Protein AF-A0A3D1KB56-F1 (afdb_monomer)

Radius of gyration: 25.89 Å; Cα contacts (8 Å, |Δi|>4): 917; chains: 1; bounding box: 71×34×69 Å

Structure (mmCIF, N/CA/C/O backbone):
data_AF-A0A3D1KB56-F1
#
_entry.id   AF-A0A3D1KB56-F1
#
loop_
_atom_site.group_PDB
_atom_site.id
_atom_site.type_symbol
_atom_site.label_atom_id
_atom_site.label_alt_id
_atom_site.label_comp_id
_atom_site.label_asym_id
_atom_site.label_entity_id
_atom_site.label_seq_id
_atom_site.pdbx_PDB_ins_code
_atom_site.Cartn_x
_atom_site.Cartn_y
_atom_site.Cartn_z
_atom_site.occupancy
_atom_site.B_iso_or_equiv
_atom_site.auth_seq_id
_atom_site.auth_comp_id
_atom_site.auth_asym_id
_atom_site.auth_atom_id
_atom_site.pdbx_PDB_model_num
ATOM 1 N N . MET A 1 1 ? -36.396 -5.032 32.264 1.00 90.06 1 MET A N 1
ATOM 2 C CA . MET A 1 1 ? -35.614 -5.010 31.011 1.00 90.06 1 MET A CA 1
ATOM 3 C C . MET A 1 1 ? -34.978 -6.371 30.794 1.00 90.06 1 MET A C 1
ATOM 5 O O . MET A 1 1 ? -34.726 -7.064 31.775 1.00 90.06 1 MET A O 1
ATOM 9 N N . GLY A 1 2 ? -34.739 -6.745 29.541 1.00 93.19 2 GLY A N 1
ATOM 10 C CA . GLY A 1 2 ? -34.034 -7.969 29.173 1.00 93.19 2 GLY A CA 1
ATOM 11 C C . GLY A 1 2 ? -32.521 -7.895 29.404 1.00 93.19 2 GLY A C 1
ATOM 12 O O . GLY A 1 2 ? -31.979 -6.872 29.828 1.00 93.19 2 GLY A O 1
ATOM 13 N N . ALA A 1 3 ? -31.831 -8.994 29.100 1.00 95.88 3 ALA A N 1
ATOM 14 C CA . ALA A 1 3 ? -30.374 -9.067 29.154 1.00 95.88 3 ALA A CA 1
ATOM 15 C C . ALA A 1 3 ? -29.709 -8.237 28.039 1.00 95.88 3 ALA A C 1
ATOM 17 O O . ALA A 1 3 ? -30.272 -8.064 26.959 1.00 95.88 3 ALA A O 1
ATOM 18 N N . ILE A 1 4 ? -28.484 -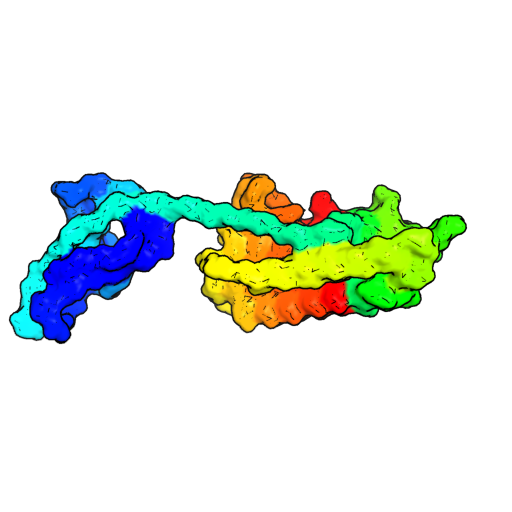7.767 28.292 1.00 97.81 4 ILE A N 1
ATOM 19 C CA . ILE A 1 4 ? -27.660 -7.058 27.301 1.00 97.81 4 ILE A CA 1
ATOM 20 C C . ILE A 1 4 ? -27.309 -7.992 26.129 1.00 97.81 4 ILE A C 1
ATOM 22 O O . ILE A 1 4 ? -26.758 -9.085 26.325 1.00 97.81 4 ILE A O 1
ATOM 26 N N . VAL A 1 5 ? -27.548 -7.521 24.906 1.00 96.69 5 VAL A N 1
ATOM 27 C CA . VAL A 1 5 ? -27.216 -8.206 23.645 1.00 96.69 5 VAL A CA 1
ATOM 28 C C . VAL A 1 5 ? -25.823 -7.775 23.164 1.00 96.69 5 VAL A C 1
ATOM 30 O O . VAL A 1 5 ? -25.425 -6.632 23.373 1.00 96.69 5 VAL A O 1
ATOM 33 N N . GLY A 1 6 ? -25.073 -8.687 22.535 1.00 93.00 6 GLY A N 1
ATOM 34 C CA . GLY A 1 6 ? -23.697 -8.463 22.058 1.00 93.00 6 GLY A CA 1
ATOM 35 C C . GLY A 1 6 ? -22.643 -9.238 22.856 1.00 93.00 6 GLY A C 1
ATOM 36 O O . GLY A 1 6 ? -22.983 -10.006 23.759 1.00 93.00 6 GLY A O 1
ATOM 37 N N . THR A 1 7 ? -21.365 -9.038 22.539 1.00 91.19 7 THR A N 1
ATOM 38 C CA . THR A 1 7 ? -20.224 -9.681 23.219 1.00 91.19 7 THR A CA 1
ATOM 39 C C . THR A 1 7 ? -19.484 -8.644 24.054 1.00 91.19 7 THR A C 1
ATOM 41 O O . THR A 1 7 ? -19.114 -7.599 23.530 1.00 91.19 7 THR A O 1
ATOM 44 N N . ALA A 1 8 ? -19.250 -8.916 25.343 1.00 93.44 8 ALA A N 1
ATOM 45 C CA . ALA A 1 8 ? -18.472 -8.025 26.207 1.00 93.44 8 ALA A CA 1
ATOM 46 C C . ALA A 1 8 ? -16.983 -8.113 25.849 1.00 93.44 8 ALA A C 1
ATOM 48 O O . ALA A 1 8 ? -16.231 -8.893 26.425 1.00 93.44 8 ALA A O 1
ATOM 49 N N . LYS A 1 9 ? -16.577 -7.337 24.847 1.00 89.56 9 LYS A N 1
ATOM 50 C CA . LYS A 1 9 ? -15.213 -7.249 24.327 1.00 89.56 9 LYS A CA 1
ATOM 51 C C . LYS A 1 9 ? -14.934 -5.796 23.958 1.00 89.56 9 LYS A C 1
ATOM 53 O O . LYS A 1 9 ? -15.827 -5.116 23.455 1.00 89.56 9 LYS A O 1
ATOM 58 N N . VAL A 1 10 ? -13.715 -5.321 24.209 1.00 84.44 10 VAL A N 1
ATOM 59 C CA . VAL A 1 10 ? -13.314 -3.951 23.838 1.00 84.44 10 VAL A CA 1
ATOM 60 C C . VAL A 1 10 ? -13.578 -3.719 22.346 1.00 84.44 10 VAL A C 1
ATOM 62 O O . VAL A 1 10 ? -13.175 -4.539 21.520 1.00 84.44 10 VAL A O 1
ATOM 65 N N . GLY A 1 11 ? -14.276 -2.634 22.006 1.00 81.50 11 GLY A N 1
ATOM 66 C CA . GLY A 1 11 ? -14.640 -2.279 20.630 1.00 81.50 11 GLY A CA 1
ATOM 67 C C . GLY A 1 11 ? -15.886 -2.978 20.065 1.00 81.50 11 GLY A C 1
ATOM 68 O O . GLY A 1 11 ? -16.282 -2.674 18.944 1.00 81.50 11 GLY A O 1
ATOM 69 N N . TYR A 1 12 ? -16.531 -3.892 20.803 1.00 85.44 12 TYR A N 1
ATOM 70 C CA . TYR A 1 12 ? -17.709 -4.627 20.322 1.00 85.44 12 TYR A CA 1
ATOM 71 C C . TYR A 1 12 ? -18.993 -3.992 20.854 1.00 85.44 12 TYR A C 1
ATOM 73 O O . TYR A 1 12 ? -19.141 -3.772 22.052 1.00 85.44 12 TYR A O 1
ATOM 81 N N . LEU A 1 13 ? -19.944 -3.725 19.959 1.00 92.06 13 LEU A N 1
ATOM 82 C CA . LEU A 1 13 ? -21.195 -3.066 20.314 1.00 92.06 13 LEU A CA 1
ATOM 83 C C . LEU A 1 13 ? -22.042 -3.936 21.258 1.00 92.06 13 LEU A C 1
ATOM 85 O O . LEU A 1 13 ? -22.396 -5.075 20.943 1.00 92.06 13 LEU A O 1
ATOM 89 N N . LEU A 1 14 ? -22.425 -3.358 22.390 1.00 96.62 14 LEU A N 1
ATOM 90 C CA . LEU A 1 14 ? -23.447 -3.862 23.296 1.00 96.62 14 LEU A CA 1
ATOM 91 C C . LEU A 1 14 ? -24.741 -3.078 23.085 1.00 96.62 14 LEU A C 1
ATOM 93 O O . LEU A 1 14 ? -24.724 -1.864 22.898 1.00 96.62 14 LEU A O 1
ATOM 97 N N . THR A 1 15 ? -25.874 -3.774 23.131 1.00 97.56 15 THR A N 1
ATOM 98 C CA . THR A 1 15 ? -27.211 -3.170 23.028 1.00 97.56 15 THR A CA 1
ATOM 99 C C . THR A 1 15 ? -28.013 -3.501 24.278 1.00 97.56 15 THR A C 1
ATOM 101 O O . THR A 1 15 ? -28.005 -4.647 24.740 1.00 97.56 15 THR A O 1
ATOM 104 N N . ALA A 1 16 ? -28.690 -2.499 24.840 1.00 96.94 16 ALA A N 1
ATOM 105 C CA . ALA A 1 16 ? -29.570 -2.693 25.982 1.00 96.94 16 ALA A CA 1
ATOM 106 C C . ALA A 1 16 ? -30.668 -3.719 25.651 1.00 96.94 16 ALA A C 1
ATOM 108 O O . ALA A 1 16 ? -31.170 -3.778 24.528 1.00 96.94 16 ALA A O 1
ATOM 109 N N . GLY A 1 17 ? -31.024 -4.552 26.629 1.00 95.25 17 GLY A N 1
ATOM 110 C CA . GLY A 1 17 ? -32.068 -5.555 26.448 1.00 95.25 17 GLY A CA 1
ATOM 111 C C . GLY A 1 17 ? -33.451 -4.928 26.269 1.00 95.25 17 GLY A C 1
ATOM 112 O O . GLY A 1 17 ? -33.700 -3.810 26.719 1.00 95.25 17 GLY A O 1
ATOM 113 N N . ALA A 1 18 ? -34.370 -5.677 25.655 1.00 93.75 18 ALA A N 1
ATOM 114 C CA . ALA A 1 18 ? -35.734 -5.216 25.404 1.00 93.75 18 ALA A CA 1
ATOM 115 C C . ALA A 1 18 ? -36.424 -4.692 26.681 1.00 93.75 18 ALA A C 1
ATOM 117 O O . ALA A 1 18 ? -36.288 -5.263 27.771 1.00 93.75 18 ALA A O 1
ATOM 118 N N . LEU A 1 19 ? -37.172 -3.598 26.550 1.00 92.62 19 LEU A N 1
ATOM 119 C CA . LEU A 1 19 ? -37.961 -3.035 27.643 1.00 92.62 19 LEU A CA 1
ATOM 120 C C . LEU A 1 19 ? -39.259 -3.829 27.842 1.00 92.62 19 LEU A C 1
ATOM 122 O O . LEU A 1 19 ? -39.765 -4.479 26.928 1.00 92.62 19 LEU A O 1
ATOM 126 N N . THR A 1 20 ? -39.784 -3.788 29.064 1.00 88.19 20 THR A N 1
ATOM 127 C CA . THR A 1 20 ? -41.070 -4.397 29.419 1.00 88.19 20 THR A CA 1
ATOM 128 C C . THR A 1 20 ? -41.872 -3.354 30.193 1.00 88.19 20 THR A C 1
ATOM 130 O O . THR A 1 20 ? -41.359 -2.895 31.218 1.00 88.19 20 THR A O 1
ATOM 133 N N . PRO A 1 21 ? -43.082 -2.977 29.737 1.00 88.75 21 PRO A N 1
ATOM 134 C CA . PRO A 1 21 ? -43.810 -3.502 28.570 1.00 88.75 21 PRO A CA 1
ATOM 135 C C . PRO A 1 21 ? -43.173 -3.137 27.213 1.00 88.75 21 PRO A C 1
ATOM 137 O O . PRO A 1 21 ? -42.362 -2.215 27.117 1.00 88.75 21 PRO A O 1
ATOM 140 N N . VAL A 1 22 ? -43.513 -3.896 26.164 1.00 86.56 22 VAL A N 1
ATOM 141 C CA . VAL A 1 22 ? -43.032 -3.646 24.792 1.00 86.56 22 VAL A CA 1
ATOM 142 C C . VAL A 1 22 ? -43.527 -2.277 24.321 1.00 86.56 22 VAL A C 1
ATOM 144 O O . VAL A 1 22 ? -44.676 -1.919 24.558 1.00 86.56 22 VAL A O 1
ATOM 147 N N . GLY A 1 23 ? -42.655 -1.507 23.667 1.00 82.44 23 GLY A N 1
ATOM 148 C CA . GLY A 1 23 ? -42.968 -0.152 23.198 1.00 82.44 23 GLY A CA 1
ATOM 149 C C . GLY A 1 23 ? -42.775 0.950 24.245 1.00 82.44 23 GLY A C 1
ATOM 150 O O . GLY A 1 23 ? -42.961 2.119 23.923 1.00 82.44 23 GLY A O 1
ATOM 151 N N . ALA A 1 24 ? -42.367 0.614 25.474 1.00 88.12 24 ALA A N 1
ATOM 152 C CA . ALA A 1 24 ? -41.975 1.616 26.459 1.00 88.12 24 ALA A CA 1
ATOM 153 C C . ALA A 1 24 ? -40.747 2.420 25.991 1.00 88.12 24 ALA A C 1
ATOM 155 O O . ALA A 1 24 ? -39.851 1.893 25.330 1.00 88.12 24 ALA A O 1
ATOM 156 N N . THR A 1 25 ? -40.687 3.688 26.389 1.00 90.50 25 THR A N 1
ATOM 157 C CA . THR A 1 25 ? -39.535 4.576 26.196 1.00 90.50 25 THR A CA 1
ATOM 158 C C . THR A 1 25 ? -38.743 4.701 27.492 1.00 90.50 25 THR A C 1
ATOM 160 O O . THR A 1 25 ? -39.327 4.721 28.576 1.00 90.50 25 THR A O 1
ATOM 163 N N . ALA A 1 26 ?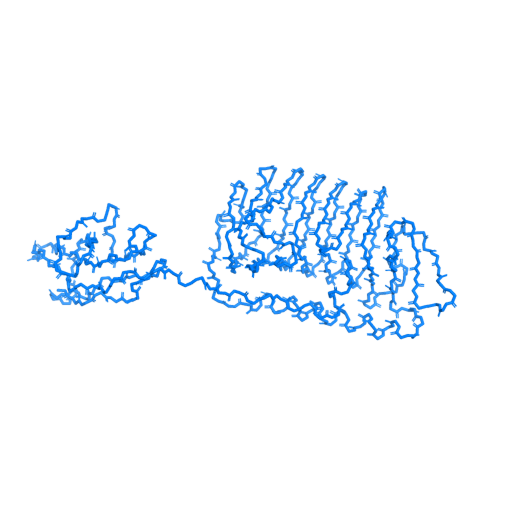 -37.416 4.788 27.395 1.00 94.25 26 ALA A N 1
ATOM 164 C CA . ALA A 1 26 ? -36.539 4.938 28.551 1.00 94.25 26 ALA A CA 1
ATOM 165 C C . ALA A 1 26 ? -35.268 5.717 28.206 1.00 94.25 26 ALA A C 1
ATOM 167 O O . ALA A 1 26 ? -34.810 5.698 27.061 1.00 94.25 26 ALA A O 1
ATOM 168 N N . THR A 1 27 ? -34.687 6.357 29.216 1.00 96.00 27 THR A N 1
ATOM 169 C CA . THR A 1 27 ? -33.293 6.811 29.199 1.00 96.00 27 THR A CA 1
ATOM 170 C C . THR A 1 27 ? -32.385 5.689 29.695 1.00 96.00 27 THR A C 1
ATOM 172 O O . THR A 1 27 ? -32.845 4.799 30.414 1.00 96.00 27 THR A O 1
ATOM 175 N N . TYR A 1 28 ? -31.109 5.705 29.300 1.00 97.44 28 TYR A N 1
ATOM 176 C CA . TYR A 1 28 ? -30.146 4.664 29.660 1.00 97.44 28 TYR A CA 1
ATOM 177 C C . TYR A 1 28 ? -28.950 5.255 30.403 1.00 97.44 28 TYR A C 1
ATOM 179 O O . TYR A 1 28 ? -28.570 6.397 30.164 1.00 97.44 28 TYR A O 1
ATOM 187 N N . GLN A 1 29 ? -28.341 4.453 31.271 1.00 98.06 29 GLN A N 1
ATOM 188 C CA . GLN A 1 29 ? -27.036 4.725 31.866 1.00 98.06 29 GLN A CA 1
ATOM 189 C C . GLN A 1 29 ? -26.266 3.408 31.977 1.00 98.06 29 GLN A C 1
ATOM 191 O O . GLN A 1 29 ? -26.669 2.489 32.697 1.00 98.06 29 GLN A O 1
ATOM 196 N N . TRP A 1 30 ? -25.161 3.289 31.244 1.00 98.38 30 TRP A N 1
ATOM 197 C CA . TRP A 1 30 ? -24.285 2.123 31.340 1.00 98.38 30 TRP A CA 1
ATOM 198 C C . TRP A 1 30 ? -23.400 2.227 32.578 1.00 98.38 30 TRP A C 1
ATOM 200 O O . TRP A 1 30 ? -22.965 3.318 32.953 1.00 98.38 30 TRP A O 1
ATOM 210 N N . LYS A 1 31 ? -23.149 1.085 33.221 1.00 98.31 31 LYS A N 1
ATOM 211 C CA . LYS A 1 31 ? -22.400 0.978 34.475 1.00 98.31 31 LYS A CA 1
ATOM 212 C C . LYS A 1 31 ? -21.382 -0.158 34.408 1.00 98.31 31 LYS A C 1
ATOM 214 O O . LYS A 1 31 ? -21.638 -1.178 33.762 1.00 98.31 31 LYS A O 1
ATOM 219 N N . SER A 1 32 ? -20.265 -0.020 35.121 1.00 97.62 32 SER A N 1
ATOM 220 C CA . SER A 1 32 ? -19.221 -1.049 35.219 1.00 97.62 32 SER A CA 1
ATOM 221 C C . SER A 1 32 ? -18.880 -1.405 36.669 1.00 97.62 32 SER A C 1
ATOM 223 O O . SER A 1 32 ? -19.001 -0.569 37.563 1.00 97.62 32 SER A O 1
ATOM 225 N N . ALA A 1 33 ? -18.448 -2.646 36.904 1.00 97.50 33 ALA A N 1
ATOM 226 C CA . ALA A 1 33 ? -17.969 -3.123 38.204 1.00 97.50 33 ALA A CA 1
ATOM 227 C C . ALA A 1 33 ? -16.787 -4.088 38.043 1.00 97.50 33 ALA A C 1
ATOM 229 O O . ALA A 1 33 ? -16.715 -4.827 37.065 1.00 97.50 33 ALA A O 1
ATOM 230 N N . ALA A 1 34 ? -15.879 -4.134 39.022 1.00 95.88 34 ALA A N 1
ATOM 231 C CA . ALA A 1 34 ? -14.729 -5.049 38.997 1.00 95.88 34 ALA A CA 1
ATOM 232 C C . ALA A 1 34 ? -15.119 -6.530 39.177 1.00 95.88 34 ALA A C 1
ATOM 234 O O . ALA A 1 34 ? -14.398 -7.423 38.745 1.00 95.88 34 ALA A O 1
ATOM 235 N N . THR A 1 35 ? -16.264 -6.805 39.805 1.00 95.31 35 THR A N 1
ATOM 236 C CA . THR A 1 35 ? -16.772 -8.161 40.049 1.00 95.31 35 THR A CA 1
ATOM 237 C C . THR A 1 35 ? -18.254 -8.246 39.691 1.00 95.31 35 THR A C 1
ATOM 239 O O . THR A 1 35 ? -18.969 -7.243 39.708 1.00 95.31 35 THR A O 1
ATOM 242 N N . VAL A 1 36 ? -18.744 -9.452 39.388 1.00 94.69 36 VAL A N 1
ATOM 243 C CA . VAL A 1 36 ? -20.132 -9.669 38.938 1.00 94.69 36 VAL A CA 1
ATOM 244 C C . VAL A 1 36 ? -21.181 -9.144 39.932 1.00 94.69 36 VAL A C 1
ATOM 246 O O . VAL A 1 36 ? -22.194 -8.578 39.510 1.00 94.69 36 VAL A O 1
ATOM 249 N N . GLY A 1 37 ? -20.913 -9.282 41.236 1.00 92.25 37 GLY A N 1
ATOM 250 C CA . GLY A 1 37 ? -21.761 -8.827 42.344 1.00 92.25 37 GLY A CA 1
ATOM 251 C C . GLY A 1 37 ? -21.288 -7.541 43.029 1.00 92.25 37 GLY A C 1
ATOM 252 O O . GLY A 1 37 ? -21.780 -7.229 44.108 1.00 92.25 37 GLY A O 1
ATOM 253 N N . GLY A 1 38 ? -20.319 -6.826 42.450 1.00 92.94 38 GLY A N 1
ATOM 254 C CA . GLY A 1 38 ? -19.775 -5.597 43.026 1.00 92.94 38 GLY A CA 1
ATOM 255 C C . GLY A 1 38 ? -20.705 -4.389 42.889 1.00 92.94 38 GLY A C 1
ATOM 256 O O . GLY A 1 38 ? -21.786 -4.463 42.301 1.00 92.94 38 GLY A O 1
ATOM 257 N N . VAL A 1 39 ? -20.251 -3.247 43.411 1.00 95.31 39 VAL A N 1
ATOM 258 C CA . VAL A 1 39 ? -20.918 -1.955 43.210 1.00 95.31 39 VAL A CA 1
ATOM 259 C C . VAL A 1 39 ? -20.676 -1.497 41.772 1.00 95.31 39 VAL A C 1
ATOM 261 O O . VAL A 1 39 ? -19.532 -1.417 41.328 1.00 95.31 39 VAL A O 1
ATOM 264 N N . TYR A 1 40 ? -21.760 -1.228 41.044 1.00 97.06 40 TYR A N 1
ATOM 265 C CA . TYR A 1 40 ? -21.707 -0.745 39.666 1.00 97.06 40 TYR A CA 1
ATOM 266 C C . TYR A 1 40 ? -21.707 0.778 39.653 1.00 97.06 40 TYR A C 1
ATOM 268 O O . TYR A 1 40 ? -22.677 1.396 40.091 1.00 97.06 40 TYR A O 1
ATOM 276 N N . SER A 1 41 ? -20.640 1.356 39.112 1.00 97.44 41 SER A N 1
ATOM 277 C CA . SER A 1 41 ? -20.491 2.800 38.939 1.00 97.44 41 SER A CA 1
ATOM 278 C C . SER A 1 41 ? -20.822 3.205 37.512 1.00 97.44 41 SER A C 1
ATOM 280 O O . SER A 1 41 ? -20.551 2.454 36.569 1.00 97.44 41 SER A O 1
ATOM 282 N N . ASP A 1 42 ? -21.377 4.401 37.351 1.00 98.06 42 ASP A N 1
ATOM 283 C CA . ASP A 1 42 ? -21.747 4.930 36.044 1.00 98.06 42 ASP A CA 1
ATOM 284 C C . ASP A 1 42 ? -20.516 5.109 35.150 1.00 98.06 42 ASP A C 1
ATOM 286 O O . ASP A 1 42 ? -19.473 5.620 35.562 1.00 98.06 42 ASP A O 1
ATOM 290 N N . ILE A 1 43 ? -20.650 4.678 33.899 1.00 97.00 43 ILE A N 1
ATOM 291 C CA . ILE A 1 43 ? -19.695 4.980 32.843 1.00 97.00 43 ILE A CA 1
ATOM 292 C C . ILE A 1 43 ? -20.074 6.355 32.296 1.00 97.00 43 ILE A C 1
ATOM 294 O O . ILE A 1 43 ? -21.138 6.535 31.697 1.00 97.00 43 ILE A O 1
ATOM 298 N N . VAL A 1 44 ? -19.210 7.337 32.537 1.00 95.06 44 VAL A N 1
ATOM 299 C CA . VAL A 1 44 ? -19.455 8.740 32.183 1.00 95.06 44 VAL A CA 1
ATOM 300 C C . VAL A 1 44 ? -19.783 8.875 30.691 1.00 95.06 44 VAL A C 1
ATOM 302 O O . VAL A 1 44 ? -19.063 8.360 29.840 1.00 95.06 44 VAL A O 1
ATOM 305 N N . GLY A 1 45 ? -20.889 9.558 30.376 1.00 92.81 45 GLY A N 1
ATOM 306 C CA . GLY A 1 45 ? -21.334 9.831 29.002 1.00 92.81 45 GLY A CA 1
ATOM 307 C C . GLY A 1 45 ? -22.012 8.661 28.278 1.00 92.81 45 GLY A C 1
ATOM 308 O O . GLY A 1 45 ? -22.573 8.856 27.201 1.00 92.81 45 GLY A O 1
ATOM 309 N N . ALA A 1 46 ? -22.023 7.456 28.852 1.00 96.56 46 ALA A N 1
ATOM 310 C CA . ALA A 1 46 ? -22.644 6.288 28.237 1.00 96.56 46 ALA A CA 1
ATOM 311 C C . ALA A 1 46 ? -24.156 6.239 28.529 1.00 96.56 46 ALA A C 1
ATOM 313 O O . ALA A 1 46 ? -24.616 5.459 29.364 1.00 96.56 46 ALA A O 1
ATOM 314 N N . THR A 1 47 ? -24.931 7.076 27.832 1.00 97.56 47 THR A N 1
ATOM 315 C CA . THR A 1 47 ? -26.384 7.242 28.054 1.00 97.56 47 THR A CA 1
ATOM 316 C C . THR A 1 47 ? -27.275 6.778 26.896 1.00 97.56 47 THR A C 1
ATOM 318 O O . THR A 1 47 ? -28.504 6.846 26.967 1.00 97.56 47 THR A O 1
ATOM 321 N N . ALA A 1 48 ? -26.679 6.275 25.814 1.00 96.69 48 ALA A N 1
ATOM 322 C CA . ALA A 1 48 ? -27.411 5.724 24.679 1.00 96.69 48 ALA A CA 1
ATOM 323 C C . ALA A 1 48 ? -27.930 4.301 24.961 1.00 96.69 48 ALA A C 1
ATOM 325 O O . ALA A 1 48 ? -27.437 3.590 25.837 1.00 96.69 48 ALA A O 1
ATOM 326 N N . ASN A 1 49 ? -28.869 3.818 24.140 1.00 96.12 49 ASN A N 1
ATOM 327 C CA . ASN A 1 49 ? -29.323 2.416 24.179 1.00 96.12 49 ASN A CA 1
ATOM 328 C C . ASN A 1 49 ? -28.251 1.402 23.721 1.00 96.12 49 ASN A C 1
ATOM 330 O O . ASN A 1 49 ? -28.483 0.190 23.726 1.00 96.12 49 ASN A O 1
ATOM 334 N N . LYS A 1 50 ? -27.085 1.901 23.309 1.00 96.12 50 LYS A N 1
ATOM 335 C CA . LYS A 1 50 ? -25.924 1.155 22.844 1.00 96.12 50 LYS A CA 1
ATOM 336 C C . LYS A 1 50 ? -24.679 1.635 23.581 1.00 96.12 50 LYS A C 1
ATOM 338 O O . LYS A 1 50 ? -24.579 2.813 23.917 1.00 96.12 50 LYS A O 1
ATOM 343 N N . TYR A 1 51 ? -23.726 0.734 23.778 1.00 97.06 51 TYR A N 1
ATOM 344 C CA . TYR A 1 51 ? -22.422 1.042 24.355 1.00 97.06 51 TYR A CA 1
ATOM 345 C C . TYR A 1 51 ? -21.333 0.196 23.714 1.00 97.06 51 TYR A C 1
ATOM 347 O O . TYR A 1 51 ? -21.523 -0.999 23.505 1.00 97.06 51 TYR A O 1
ATOM 355 N N . THR A 1 52 ? -20.185 0.800 23.436 1.00 93.31 52 THR A N 1
ATOM 356 C CA . THR A 1 52 ? -19.003 0.099 22.930 1.00 93.31 52 THR A CA 1
ATOM 357 C C . THR A 1 52 ? -17.939 0.127 24.025 1.00 93.31 52 THR A C 1
ATOM 359 O O . THR A 1 52 ? -17.382 1.197 24.269 1.00 93.31 52 THR A O 1
ATOM 362 N N . PRO A 1 53 ? -17.652 -1.004 24.700 1.00 93.56 53 PRO A N 1
ATOM 363 C CA . PRO A 1 53 ? -16.663 -1.052 25.768 1.00 93.56 53 PRO A CA 1
ATOM 364 C C . PRO A 1 53 ? -15.286 -0.576 25.312 1.00 93.56 53 PRO A C 1
ATOM 366 O O . PRO A 1 53 ? -14.832 -0.906 24.212 1.00 93.56 53 PRO A O 1
ATOM 369 N N . VAL A 1 54 ? -14.607 0.159 26.185 1.00 88.56 54 VAL A N 1
ATOM 370 C CA . VAL A 1 54 ? -13.279 0.735 25.939 1.00 88.56 54 VAL A CA 1
ATOM 371 C C . VAL A 1 54 ? -12.195 -0.044 26.681 1.00 88.56 54 VAL A C 1
ATOM 373 O O . VAL A 1 54 ? -12.478 -0.902 27.515 1.00 88.56 54 VAL A O 1
ATOM 376 N N . ALA A 1 55 ? -10.922 0.259 26.410 1.00 82.81 55 ALA A N 1
ATOM 377 C CA . ALA A 1 55 ? -9.796 -0.413 27.063 1.00 82.81 55 ALA A CA 1
ATOM 378 C C . ALA A 1 55 ? -9.877 -0.357 28.603 1.00 82.81 55 ALA A C 1
ATOM 380 O O . ALA A 1 55 ? -9.580 -1.352 29.265 1.00 82.81 55 ALA A O 1
ATOM 381 N N . GLY A 1 56 ? -10.353 0.762 29.164 1.00 86.88 56 GLY A N 1
ATOM 382 C CA . GLY A 1 56 ? -10.558 0.947 30.605 1.00 86.88 56 GLY A CA 1
ATOM 383 C C . GLY A 1 56 ? -11.655 0.073 31.228 1.00 86.88 56 GLY A C 1
ATOM 384 O O . GLY A 1 56 ? -11.737 -0.003 32.456 1.00 86.88 56 GLY A O 1
ATOM 385 N N . ASP A 1 57 ? -12.475 -0.603 30.419 1.00 94.44 57 ASP A N 1
ATOM 386 C CA . ASP A 1 57 ? -13.469 -1.569 30.894 1.00 94.44 57 ASP A CA 1
ATOM 387 C C . ASP A 1 57 ? -12.924 -2.988 30.994 1.00 94.44 57 ASP A C 1
ATOM 389 O O . ASP A 1 57 ? -13.606 -3.857 31.527 1.00 94.44 57 ASP A O 1
ATOM 393 N N . THR A 1 58 ? -11.717 -3.251 30.486 1.00 92.06 58 THR A N 1
ATOM 394 C CA . THR A 1 58 ? -11.155 -4.606 30.447 1.00 92.06 58 THR A CA 1
ATOM 395 C C . THR A 1 58 ? -11.167 -5.243 31.839 1.00 92.06 58 THR A C 1
ATOM 397 O O . THR A 1 58 ? -10.702 -4.654 32.812 1.00 92.06 58 THR A O 1
ATOM 400 N N . GLY A 1 59 ? -11.715 -6.456 31.932 1.00 93.00 59 GLY A N 1
ATOM 401 C CA . GLY A 1 59 ? -11.894 -7.196 33.181 1.00 93.00 59 GLY A CA 1
ATOM 402 C C . GLY A 1 59 ? -13.123 -6.788 34.003 1.00 93.00 59 GLY A C 1
ATOM 403 O O . GLY A 1 59 ? -13.474 -7.501 34.939 1.00 93.00 59 GLY A O 1
ATOM 404 N N . LYS A 1 60 ? -13.815 -5.696 33.654 1.00 96.50 60 LYS A N 1
ATOM 405 C CA . LYS A 1 60 ? -15.023 -5.233 34.350 1.00 96.50 60 LYS A CA 1
ATOM 406 C C . LYS A 1 60 ? -16.284 -5.866 33.776 1.00 96.50 60 LYS A C 1
ATOM 408 O O . LYS A 1 60 ? -16.383 -6.130 32.582 1.00 96.50 60 LYS A O 1
ATOM 413 N N . PHE A 1 61 ? -17.278 -6.067 34.627 1.00 97.50 61 PHE A N 1
ATOM 414 C CA . PHE A 1 61 ? -18.623 -6.502 34.265 1.00 97.50 61 PHE A CA 1
ATOM 415 C C . PHE A 1 61 ? -19.478 -5.291 33.913 1.00 97.50 61 PHE A C 1
ATOM 417 O O . PHE A 1 61 ? -19.333 -4.237 34.532 1.00 97.50 61 PHE A O 1
ATOM 424 N N . ILE A 1 62 ? -20.386 -5.445 32.948 1.00 98.06 62 ILE A N 1
ATOM 425 C CA . ILE A 1 62 ? -21.205 -4.342 32.431 1.00 98.06 62 ILE A CA 1
ATOM 426 C C . ILE A 1 62 ? -22.676 -4.565 32.768 1.00 98.06 62 ILE A C 1
ATOM 428 O O . ILE A 1 62 ? -23.210 -5.659 32.583 1.00 98.06 62 ILE A O 1
ATOM 432 N N . LYS A 1 63 ? -23.347 -3.509 33.223 1.00 98.00 63 LYS A N 1
ATOM 433 C CA . LYS A 1 63 ? -24.807 -3.435 33.330 1.00 98.00 63 LYS A CA 1
ATOM 434 C C . LYS A 1 63 ? -25.311 -2.177 32.639 1.00 98.00 63 LYS A C 1
ATOM 436 O O . LYS A 1 63 ? -24.558 -1.233 32.422 1.00 98.00 63 LYS A O 1
ATOM 441 N N . VAL A 1 64 ? -26.596 -2.165 32.325 1.00 98.06 64 VAL A N 1
ATOM 442 C CA . VAL A 1 64 ? -27.294 -0.963 31.876 1.00 98.06 64 VAL A CA 1
ATOM 443 C C . VAL A 1 64 ? -28.519 -0.756 32.746 1.00 98.06 64 VAL A C 1
ATOM 445 O O . VAL A 1 64 ? -29.262 -1.697 33.032 1.00 98.06 64 VAL A O 1
ATOM 448 N N . GLU A 1 65 ? -28.692 0.468 33.218 1.00 97.38 65 GLU A N 1
ATOM 449 C CA . GLU A 1 65 ? -29.911 0.929 33.864 1.00 97.38 65 GLU A CA 1
ATOM 450 C C . GLU A 1 65 ? -30.781 1.593 32.807 1.00 97.38 65 GLU A C 1
ATOM 452 O O . GLU A 1 65 ? -30.279 2.401 32.029 1.00 97.38 65 GLU A O 1
ATOM 457 N N . ALA A 1 66 ? -32.062 1.239 32.757 1.00 96.50 66 ALA A N 1
ATOM 458 C CA . ALA A 1 66 ? -33.041 1.976 31.976 1.00 96.50 66 ALA A CA 1
ATOM 459 C C . ALA A 1 66 ? -34.095 2.533 32.912 1.00 96.50 66 ALA A C 1
ATOM 461 O O . ALA A 1 66 ? -34.717 1.788 33.677 1.00 96.50 66 ALA A O 1
ATOM 462 N N . THR A 1 67 ? -34.299 3.835 32.804 1.00 95.12 67 THR A N 1
ATOM 463 C CA . THR A 1 67 ? -35.307 4.573 33.550 1.00 95.12 67 THR A CA 1
ATOM 464 C C . THR A 1 67 ? -36.399 4.933 32.572 1.00 95.12 67 THR A C 1
ATOM 466 O O . THR A 1 67 ? -36.175 5.704 31.636 1.00 95.12 67 THR A O 1
ATOM 469 N N . GLY A 1 68 ? -37.559 4.297 32.723 1.00 91.12 68 GLY A N 1
ATOM 470 C CA . GLY A 1 68 ? -38.662 4.558 31.813 1.00 91.12 68 GLY A CA 1
ATOM 471 C C . GLY A 1 68 ? -39.175 5.994 31.950 1.00 91.12 68 GLY A C 1
ATOM 472 O O . GLY A 1 68 ? -38.956 6.676 32.955 1.00 91.12 68 GLY A O 1
ATOM 473 N N . SER A 1 69 ? -39.844 6.466 30.907 1.00 86.81 69 SER A N 1
ATOM 474 C CA . SER A 1 69 ? -40.445 7.797 30.851 1.00 86.81 69 SER A CA 1
ATOM 475 C C . SER A 1 69 ? -41.970 7.722 30.718 1.00 86.81 69 SER A C 1
ATOM 477 O O . SER A 1 69 ? -42.546 6.665 30.448 1.00 86.81 69 SER A O 1
ATOM 479 N N . GLY A 1 70 ? -42.650 8.848 30.956 1.00 84.81 70 GLY A N 1
ATOM 480 C CA . GLY A 1 70 ? -44.114 8.909 30.952 1.00 84.81 70 GLY A CA 1
ATOM 481 C C . GLY A 1 70 ? -44.718 8.119 32.116 1.00 84.81 70 GLY A C 1
ATOM 482 O O . GLY A 1 70 ? -44.381 8.363 33.269 1.00 84.81 70 GLY A O 1
ATOM 483 N N . PHE A 1 71 ? -45.593 7.157 31.816 1.00 78.62 71 PHE A N 1
ATOM 484 C CA . PHE A 1 71 ? -46.275 6.334 32.826 1.00 78.62 71 PHE A CA 1
ATOM 485 C C . PHE A 1 71 ? -45.371 5.299 33.519 1.00 78.62 71 PHE A C 1
ATOM 487 O O . PHE A 1 71 ? -45.789 4.680 34.496 1.00 78.62 71 PHE A O 1
ATOM 494 N N . TYR A 1 72 ? -44.142 5.099 33.038 1.00 78.69 72 TYR A N 1
ATOM 495 C CA . TYR A 1 72 ? -43.236 4.052 33.514 1.00 78.69 72 TYR A CA 1
ATOM 496 C C . TYR A 1 72 ? -41.983 4.643 34.168 1.00 78.69 72 TYR A C 1
ATOM 498 O O . TYR A 1 72 ? -40.882 4.411 33.700 1.00 78.69 72 TYR A O 1
ATOM 506 N N . THR A 1 73 ? -42.107 5.403 35.254 1.00 81.19 73 THR A N 1
ATOM 507 C CA . THR A 1 73 ? -40.985 6.172 35.845 1.00 81.19 73 THR A CA 1
ATOM 508 C C . THR A 1 73 ? -39.949 5.352 36.628 1.00 81.19 73 THR A C 1
ATOM 510 O O . THR A 1 73 ? -38.988 5.903 37.162 1.00 81.19 73 THR A O 1
ATOM 513 N N . SER A 1 74 ? -40.113 4.031 36.729 1.00 86.31 74 SER A N 1
ATOM 514 C CA . SER A 1 74 ? -39.195 3.182 37.492 1.00 86.31 74 SER A CA 1
ATOM 515 C C . SER A 1 74 ? -37.895 2.895 36.736 1.00 86.31 74 SER A C 1
ATOM 517 O O . SER A 1 74 ? -37.929 2.551 35.551 1.00 86.31 74 SER A O 1
ATOM 519 N N . ALA A 1 75 ? -36.770 2.908 37.451 1.00 92.00 75 ALA A N 1
ATOM 520 C CA . ALA A 1 75 ? -35.503 2.380 36.960 1.00 92.00 75 ALA A CA 1
ATOM 521 C C . ALA A 1 75 ? -35.452 0.849 37.081 1.00 92.00 75 ALA A C 1
ATOM 523 O O . ALA A 1 75 ? -35.888 0.257 38.076 1.00 92.00 75 ALA A O 1
ATOM 524 N N . LYS A 1 76 ? -34.901 0.188 36.062 1.00 94.19 76 LYS A N 1
ATOM 525 C CA . LYS A 1 76 ? -34.560 -1.236 36.099 1.00 94.19 76 LYS A CA 1
ATOM 526 C C . LYS A 1 76 ? -33.133 -1.429 35.621 1.00 94.19 76 LYS A C 1
ATOM 528 O O . LYS A 1 76 ? -32.746 -0.899 34.587 1.00 94.19 76 LYS A O 1
ATOM 533 N N . LEU A 1 77 ? -32.386 -2.243 36.352 1.00 95.12 77 LEU A N 1
ATOM 534 C CA . LEU A 1 77 ? -31.019 -2.613 36.014 1.00 95.12 77 LEU A CA 1
ATOM 535 C C . LEU A 1 77 ? -31.000 -3.980 35.320 1.00 95.12 77 LEU A C 1
ATOM 537 O O . LEU A 1 77 ? -31.765 -4.877 35.683 1.00 95.12 77 LEU A O 1
ATOM 541 N N . SER A 1 78 ? -30.127 -4.150 34.332 1.00 96.44 78 SER A N 1
ATOM 542 C CA . SER A 1 78 ? -29.953 -5.429 33.646 1.00 96.44 78 SER A CA 1
ATOM 543 C C . SER A 1 78 ? -29.268 -6.467 34.542 1.00 96.44 78 SER A C 1
ATOM 545 O O . SER A 1 78 ? -28.563 -6.142 35.505 1.00 96.44 78 SER A O 1
ATOM 547 N N . ALA A 1 79 ? -29.374 -7.741 34.157 1.00 95.56 79 ALA A N 1
ATOM 548 C CA . ALA A 1 79 ? -28.390 -8.734 34.580 1.00 95.56 79 ALA A CA 1
ATOM 549 C C . ALA A 1 79 ? -26.979 -8.307 34.124 1.00 95.56 79 ALA A C 1
ATOM 551 O O . ALA A 1 79 ? -26.829 -7.587 33.130 1.00 95.56 79 ALA A O 1
ATOM 552 N N . ALA A 1 80 ? -25.950 -8.740 34.856 1.00 96.12 80 ALA A N 1
ATOM 553 C CA . ALA A 1 80 ? -24.564 -8.463 34.493 1.00 96.12 80 ALA A CA 1
ATOM 554 C C . ALA A 1 80 ? -24.211 -9.151 33.170 1.00 96.12 80 ALA A C 1
ATOM 556 O O . ALA A 1 80 ? -24.425 -10.354 33.011 1.00 96.12 80 ALA A O 1
ATOM 557 N N . LYS A 1 81 ? -23.628 -8.402 32.237 1.00 96.25 81 LYS A N 1
ATOM 558 C CA . LYS A 1 81 ? -22.873 -8.978 31.129 1.00 96.25 81 LYS A CA 1
ATOM 559 C C . LYS A 1 81 ? -21.500 -9.398 31.655 1.00 96.25 81 LYS A C 1
ATOM 561 O O . LYS A 1 81 ? -20.952 -8.724 32.528 1.00 96.25 81 LYS A O 1
ATOM 566 N N . GLY A 1 82 ? -20.975 -10.513 31.143 1.00 90.75 82 GLY A N 1
ATOM 567 C CA . GLY A 1 82 ? -19.667 -11.043 31.538 1.00 90.75 82 GLY A CA 1
ATOM 568 C C . GLY A 1 82 ? -18.542 -10.008 31.442 1.00 90.75 82 GLY A C 1
ATOM 569 O O . GLY A 1 82 ? -18.700 -8.974 30.791 1.00 90.75 82 GLY A O 1
ATOM 570 N N . ALA A 1 83 ? -17.418 -10.298 32.101 1.00 94.62 83 ALA A N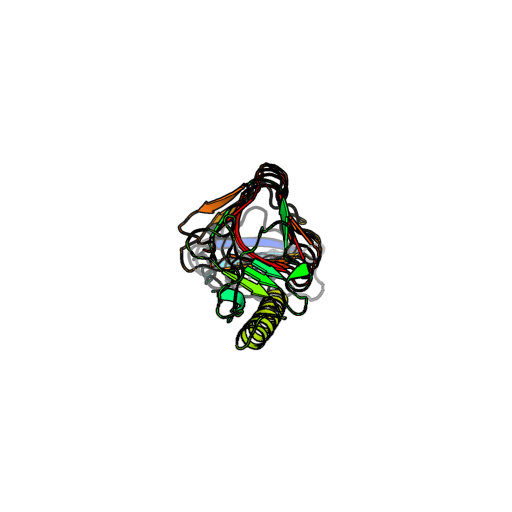 1
ATOM 571 C CA . ALA A 1 83 ? -16.261 -9.412 32.114 1.00 94.62 83 ALA A CA 1
ATOM 572 C C . ALA A 1 83 ? -15.830 -9.048 30.686 1.00 94.62 83 ALA A C 1
ATOM 574 O O . ALA A 1 83 ? -15.725 -9.925 29.825 1.00 94.62 83 ALA A O 1
ATOM 575 N N . VAL A 1 84 ? -15.580 -7.761 30.439 1.00 93.50 84 VAL A N 1
ATOM 576 C CA . VAL A 1 84 ? -15.109 -7.277 29.143 1.00 93.50 84 VAL A CA 1
ATOM 577 C C . VAL A 1 84 ? -13.743 -7.882 28.881 1.00 93.50 84 VAL A C 1
ATOM 579 O O . VAL A 1 84 ? -12.763 -7.568 29.559 1.00 93.50 84 VAL A O 1
ATOM 582 N N . VAL A 1 85 ? -13.666 -8.760 27.889 1.00 89.88 85 VAL A N 1
ATOM 583 C CA . VAL A 1 85 ? -12.384 -9.316 27.474 1.00 89.88 85 VAL A CA 1
ATOM 584 C C . VAL A 1 85 ? -11.635 -8.294 26.630 1.00 89.88 85 VAL A C 1
ATOM 586 O O . VAL A 1 85 ? -12.228 -7.521 25.865 1.00 89.88 85 VAL A O 1
ATOM 589 N N . LYS A 1 86 ? -10.306 -8.301 26.749 1.00 76.69 86 LYS A N 1
ATOM 590 C CA . LYS A 1 86 ? -9.450 -7.535 25.845 1.00 76.69 86 LYS A CA 1
ATOM 591 C C . LYS A 1 86 ? -9.767 -7.963 24.413 1.00 76.69 86 LYS A C 1
ATOM 593 O O . LYS A 1 86 ? -10.026 -9.142 24.151 1.00 76.69 86 LYS A O 1
ATOM 598 N N . ALA A 1 87 ? -9.758 -7.020 23.478 1.00 64.38 87 ALA A N 1
ATOM 599 C CA . ALA A 1 87 ? -9.860 -7.406 22.086 1.00 64.38 87 ALA A CA 1
ATOM 600 C C . ALA A 1 87 ? -8.669 -8.312 21.734 1.00 64.38 87 ALA A C 1
ATOM 602 O O . ALA A 1 87 ? -7.522 -7.893 21.881 1.00 64.38 87 ALA A O 1
ATOM 603 N N . THR A 1 88 ? -8.916 -9.551 21.299 1.00 57.41 88 THR A N 1
ATOM 604 C CA . THR A 1 88 ? -7.892 -10.316 20.580 1.00 57.41 88 THR A CA 1
ATOM 605 C C . THR A 1 88 ? -7.515 -9.486 19.356 1.00 57.41 88 THR A C 1
ATOM 607 O O . THR A 1 88 ? -8.439 -9.155 18.598 1.00 57.41 88 THR A O 1
ATOM 610 N N . PRO A 1 89 ? -6.231 -9.122 19.170 1.00 55.84 89 PRO A N 1
ATOM 611 C CA . PRO A 1 89 ? -5.793 -8.465 17.952 1.00 55.84 89 PRO A CA 1
ATOM 612 C C . PRO A 1 89 ? -6.252 -9.321 16.786 1.00 55.84 89 PRO A C 1
ATOM 614 O O . PRO A 1 89 ? -6.050 -10.539 16.779 1.00 55.84 89 PRO A O 1
ATOM 617 N N . LYS A 1 90 ? -6.943 -8.711 15.831 1.00 61.06 90 LYS A N 1
ATOM 618 C CA . LYS A 1 90 ? -7.289 -9.419 14.615 1.00 61.06 90 LYS A CA 1
ATOM 619 C C . LYS A 1 90 ? -5.996 -9.571 13.831 1.00 61.06 90 LYS A C 1
ATOM 621 O O . LYS A 1 90 ? -5.547 -8.621 13.203 1.00 61.06 90 LYS A O 1
ATOM 626 N N . VAL A 1 91 ? -5.369 -10.740 13.938 1.00 70.62 91 VAL A N 1
AT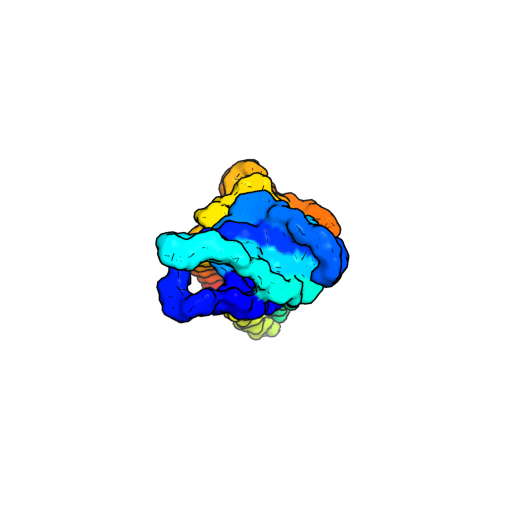OM 627 C CA . VAL A 1 91 ? -4.136 -11.029 13.205 1.00 70.62 91 VAL A CA 1
ATOM 628 C C . VAL A 1 91 ? -4.471 -10.944 11.722 1.00 70.62 91 VAL A C 1
ATOM 630 O O . VAL A 1 91 ? -5.311 -11.692 11.216 1.00 70.62 91 VAL A O 1
ATOM 633 N N . ARG A 1 92 ? -3.874 -9.968 11.042 1.00 86.50 92 ARG A N 1
ATOM 634 C CA . ARG A 1 92 ? -3.993 -9.814 9.598 1.00 86.50 92 ARG A CA 1
ATOM 635 C C . ARG A 1 92 ? -2.880 -10.625 8.956 1.00 86.50 92 ARG A C 1
ATOM 637 O O . ARG A 1 92 ? -1.725 -10.524 9.348 1.00 86.50 92 ARG A O 1
ATOM 644 N N . THR A 1 93 ? -3.240 -11.451 7.985 1.00 93.62 93 THR A N 1
ATOM 645 C CA . THR A 1 93 ? -2.260 -12.109 7.126 1.00 93.62 93 THR A CA 1
ATOM 646 C C . THR A 1 93 ? -1.707 -11.086 6.142 1.00 93.62 93 THR A C 1
ATOM 648 O O . THR A 1 93 ? -2.464 -10.260 5.618 1.00 93.62 93 THR A O 1
ATOM 651 N N . ALA A 1 94 ? -0.401 -11.136 5.884 1.00 97.12 94 ALA A N 1
ATOM 652 C CA . ALA A 1 94 ? 0.228 -10.328 4.846 1.00 97.12 94 ALA A CA 1
ATOM 653 C C . ALA A 1 94 ? -0.421 -10.593 3.474 1.00 97.12 94 ALA A C 1
ATOM 655 O O . ALA A 1 94 ? -1.058 -11.632 3.263 1.00 97.12 94 ALA A O 1
ATOM 656 N N . VAL A 1 95 ? -0.315 -9.636 2.556 1.00 98.56 95 VAL A N 1
ATOM 657 C CA . VAL A 1 95 ? -0.718 -9.836 1.157 1.00 98.56 95 VAL A CA 1
ATOM 658 C C . VAL A 1 95 ? 0.403 -10.601 0.464 1.00 98.56 95 VAL A C 1
ATOM 660 O O . VAL A 1 95 ? 1.564 -10.198 0.538 1.00 98.56 95 VAL A O 1
ATOM 663 N N . ASN A 1 96 ? 0.076 -11.724 -0.174 1.00 98.56 96 ASN A N 1
ATOM 664 C CA . ASN A 1 96 ? 1.073 -12.501 -0.903 1.00 98.56 96 ASN A CA 1
ATOM 665 C C . ASN A 1 96 ? 1.361 -11.825 -2.247 1.00 98.56 96 ASN A C 1
ATOM 667 O O . ASN A 1 96 ? 0.466 -11.724 -3.081 1.00 98.56 96 ASN A O 1
ATOM 671 N N . LEU A 1 97 ? 2.602 -11.383 -2.449 1.00 98.75 97 LEU A N 1
ATOM 672 C CA . LEU A 1 97 ? 3.023 -10.724 -3.687 1.00 98.75 97 LEU A CA 1
ATOM 673 C C . LEU A 1 97 ? 3.430 -11.710 -4.786 1.00 98.75 97 LEU A C 1
ATOM 675 O O . LEU A 1 97 ? 3.665 -11.277 -5.909 1.00 98.75 97 LEU A O 1
ATOM 679 N N . GLY A 1 98 ? 3.573 -13.004 -4.474 1.00 98.69 98 GLY A N 1
ATOM 680 C CA . GLY A 1 98 ? 4.150 -13.970 -5.408 1.00 98.69 98 GLY A CA 1
ATOM 681 C C . GLY A 1 98 ? 5.483 -13.471 -5.974 1.00 98.69 98 GLY A C 1
ATOM 682 O O . GLY A 1 98 ? 6.300 -12.891 -5.258 1.00 98.69 98 GLY A O 1
ATOM 683 N N . THR A 1 99 ? 5.669 -13.639 -7.279 1.00 98.75 99 THR A N 1
ATOM 684 C CA . THR A 1 99 ? 6.853 -13.179 -8.017 1.00 98.75 99 THR A CA 1
ATOM 685 C C . THR A 1 99 ? 6.882 -11.665 -8.255 1.00 98.75 99 THR A C 1
ATOM 687 O O . THR A 1 99 ? 7.948 -11.118 -8.531 1.00 98.75 99 THR A O 1
ATOM 690 N N . ALA A 1 100 ? 5.776 -10.931 -8.055 1.00 98.75 100 ALA A N 1
ATOM 691 C CA . ALA A 1 100 ? 5.837 -9.463 -7.995 1.00 98.75 100 ALA A CA 1
ATOM 692 C C . ALA A 1 100 ? 6.701 -8.985 -6.814 1.00 98.75 100 ALA A C 1
ATOM 694 O O . ALA A 1 100 ? 7.293 -7.906 -6.859 1.00 98.75 100 ALA A O 1
ATOM 695 N N . GLY A 1 101 ? 6.820 -9.817 -5.772 1.00 98.44 101 GLY A N 1
ATOM 696 C CA . GLY A 1 101 ? 7.715 -9.614 -4.637 1.00 98.44 101 GLY A CA 1
ATOM 697 C C . GLY A 1 101 ? 9.206 -9.635 -4.989 1.00 98.44 101 GLY A C 1
ATOM 698 O O . GLY A 1 101 ? 10.014 -9.265 -4.144 1.00 98.44 101 GLY A O 1
ATOM 699 N N . ASP A 1 102 ? 9.598 -9.990 -6.211 1.00 98.44 102 ASP A N 1
ATOM 700 C CA . ASP A 1 102 ? 10.998 -9.909 -6.647 1.00 98.44 102 ASP A CA 1
ATOM 701 C C . ASP A 1 102 ? 11.364 -8.508 -7.170 1.00 98.44 102 ASP A C 1
ATOM 703 O O . ASP A 1 102 ? 12.542 -8.164 -7.253 1.00 98.44 102 ASP A O 1
ATOM 707 N N . PHE A 1 103 ? 10.369 -7.662 -7.461 1.00 98.88 103 PHE A N 1
ATOM 708 C CA . PHE A 1 103 ? 10.558 -6.357 -8.094 1.00 98.88 103 PHE A CA 1
ATOM 709 C C . PHE A 1 103 ? 10.331 -5.206 -7.117 1.00 98.88 103 PHE A C 1
ATOM 711 O O . PHE A 1 103 ? 9.357 -5.183 -6.359 1.00 98.88 103 PHE A O 1
ATOM 718 N N . VAL A 1 104 ? 11.228 -4.224 -7.129 1.00 98.88 104 VAL A N 1
ATOM 719 C CA . VAL A 1 104 ? 11.047 -2.972 -6.388 1.00 98.88 104 VAL A CA 1
ATOM 720 C C . VAL A 1 104 ? 10.129 -2.007 -7.145 1.00 98.88 104 VAL A C 1
ATOM 722 O O . VAL A 1 104 ? 9.367 -1.274 -6.515 1.00 98.88 104 VAL A O 1
ATOM 725 N N . ILE A 1 105 ? 10.132 -2.056 -8.482 1.00 98.94 105 ILE A N 1
ATOM 726 C CA . ILE A 1 105 ? 9.163 -1.355 -9.334 1.00 98.94 105 ILE A CA 1
ATOM 727 C C . ILE A 1 105 ? 8.658 -2.314 -10.416 1.00 98.94 105 ILE A C 1
ATOM 729 O O . ILE A 1 105 ? 9.452 -2.865 -11.173 1.00 98.94 105 ILE A O 1
ATOM 733 N N . LEU A 1 106 ? 7.344 -2.498 -10.514 1.00 98.94 106 LEU A N 1
ATOM 734 C CA . LEU A 1 106 ? 6.708 -3.312 -11.552 1.00 98.94 106 LEU A CA 1
ATOM 735 C C . LEU A 1 106 ? 5.548 -2.530 -12.162 1.00 98.94 106 LEU A C 1
ATOM 737 O O . LEU A 1 106 ? 4.734 -1.961 -11.435 1.00 98.94 106 LEU A O 1
ATOM 741 N N . SER A 1 107 ? 5.477 -2.492 -13.489 1.00 98.88 107 SER A N 1
ATOM 742 C CA . SER A 1 107 ? 4.489 -1.697 -14.217 1.00 98.88 107 SER A CA 1
ATOM 743 C C . SER A 1 107 ? 3.964 -2.415 -15.460 1.00 98.88 107 SER A C 1
ATOM 745 O O . SER A 1 107 ? 4.667 -3.226 -16.059 1.00 98.88 107 SER A O 1
ATOM 747 N N . LYS A 1 108 ? 2.740 -2.087 -15.891 1.00 98.94 108 LYS A N 1
ATOM 748 C CA . LYS A 1 108 ? 2.196 -2.578 -17.169 1.00 98.94 108 LYS A CA 1
ATOM 749 C C . LYS A 1 108 ? 2.354 -1.638 -18.357 1.00 98.94 108 LYS A C 1
ATOM 751 O O . LYS A 1 108 ? 2.309 -2.104 -19.491 1.00 98.94 108 LYS A O 1
ATOM 756 N N . ALA A 1 109 ? 2.496 -0.340 -18.107 1.00 98.75 109 ALA A N 1
ATOM 757 C CA . ALA A 1 109 ? 2.425 0.715 -19.119 1.00 98.75 109 ALA A CA 1
ATOM 758 C C . ALA A 1 109 ? 3.650 1.645 -19.140 1.00 98.75 109 ALA A C 1
ATOM 760 O O . ALA A 1 109 ? 3.644 2.629 -19.874 1.00 98.75 109 ALA A O 1
ATOM 761 N N . GLY A 1 110 ? 4.693 1.340 -18.366 1.00 98.75 110 GLY A N 1
ATOM 762 C CA . GLY A 1 110 ? 5.992 1.998 -18.462 1.00 98.75 110 GLY A CA 1
ATOM 763 C C . GLY A 1 110 ? 6.536 2.498 -17.132 1.00 98.75 110 GLY A C 1
ATOM 764 O O . GLY A 1 110 ? 5.798 2.784 -16.187 1.00 98.75 110 GLY A O 1
ATOM 765 N N . ILE A 1 111 ? 7.857 2.637 -17.087 1.00 98.94 111 ILE A N 1
ATOM 766 C CA . ILE A 1 111 ? 8.569 3.259 -15.976 1.00 98.94 111 ILE A CA 1
ATOM 767 C C . ILE A 1 111 ? 9.416 4.373 -16.576 1.00 98.94 111 ILE A C 1
ATOM 769 O O . ILE A 1 111 ? 10.272 4.118 -17.422 1.00 98.94 111 ILE A O 1
ATOM 773 N N . SER A 1 112 ? 9.182 5.610 -16.156 1.00 98.88 112 SER A N 1
ATOM 774 C CA . SER A 1 112 ? 9.971 6.756 -16.603 1.00 98.88 112 SER A CA 1
ATOM 775 C C . SER A 1 112 ? 10.733 7.376 -15.450 1.00 98.88 112 SER A C 1
ATOM 777 O O . SER A 1 112 ? 10.266 7.386 -14.308 1.00 98.88 112 SER A O 1
ATOM 779 N N . ARG A 1 113 ? 11.921 7.906 -15.747 1.00 98.62 113 ARG A N 1
ATOM 780 C CA . ARG A 1 113 ? 12.705 8.646 -14.762 1.00 98.62 113 ARG A CA 1
ATOM 781 C C . ARG A 1 113 ? 13.373 9.882 -15.353 1.00 98.62 113 ARG A C 1
ATOM 783 O O . ARG A 1 113 ? 13.921 9.848 -16.454 1.00 98.62 113 ARG A O 1
ATOM 790 N N . THR A 1 114 ? 13.405 10.948 -14.564 1.00 98.19 114 THR A N 1
ATOM 791 C CA . THR A 1 114 ? 14.242 12.132 -14.777 1.00 98.19 114 THR A CA 1
ATOM 792 C C . THR A 1 114 ? 14.999 12.484 -13.494 1.00 98.19 114 THR A C 1
ATOM 794 O O . THR A 1 114 ? 14.753 11.913 -12.432 1.00 98.19 114 THR A O 1
ATOM 797 N N . GLY A 1 115 ? 15.994 13.366 -13.590 1.00 97.12 115 GLY A N 1
ATOM 798 C CA . GLY A 1 115 ? 16.824 13.746 -12.445 1.00 97.12 115 GLY A CA 1
ATOM 799 C C . GLY A 1 115 ? 17.671 12.597 -11.871 1.00 97.12 115 GLY A C 1
ATOM 800 O O . GLY A 1 115 ? 17.744 11.493 -12.419 1.00 97.12 115 GLY A O 1
ATOM 801 N N . VAL A 1 116 ? 18.367 12.859 -10.764 1.00 94.88 116 VAL A N 1
ATOM 802 C CA . VAL A 1 116 ? 19.261 11.879 -10.121 1.00 94.88 116 VAL A CA 1
ATOM 803 C C . VAL A 1 116 ? 18.430 10.855 -9.347 1.00 94.88 116 VAL A C 1
ATOM 805 O O . VAL A 1 116 ? 18.006 11.115 -8.228 1.00 94.88 116 VAL A O 1
ATOM 808 N N . THR A 1 117 ? 18.176 9.704 -9.967 1.00 98.25 117 THR A N 1
ATOM 809 C CA . THR A 1 117 ? 17.378 8.605 -9.401 1.00 98.25 117 THR A CA 1
ATOM 810 C C . THR A 1 117 ? 18.287 7.486 -8.884 1.00 98.25 117 THR A C 1
ATOM 812 O O . THR A 1 117 ? 19.316 7.205 -9.491 1.00 98.25 117 THR A O 1
ATOM 815 N N . SER A 1 118 ? 17.914 6.831 -7.786 1.00 98.50 118 SER A N 1
ATOM 816 C CA . SER A 1 118 ? 18.613 5.658 -7.249 1.00 98.50 118 SER A CA 1
ATOM 817 C C . SER A 1 118 ? 17.609 4.586 -6.841 1.00 98.50 118 SER A C 1
ATOM 819 O O . SER A 1 118 ? 16.804 4.792 -5.934 1.00 98.50 118 SER A O 1
ATOM 821 N N . ILE A 1 119 ? 17.639 3.441 -7.517 1.00 98.88 119 ILE A N 1
ATOM 822 C CA . ILE A 1 119 ? 16.728 2.320 -7.284 1.00 98.88 119 ILE A CA 1
ATOM 823 C C . ILE A 1 119 ? 17.539 1.110 -6.831 1.00 98.88 119 ILE A C 1
ATOM 825 O O . ILE A 1 119 ? 18.438 0.673 -7.539 1.00 98.88 119 ILE A O 1
ATOM 829 N N . THR A 1 120 ? 17.230 0.556 -5.661 1.00 98.62 120 THR A N 1
ATOM 830 C CA . THR A 1 120 ? 17.852 -0.672 -5.145 1.00 98.62 120 THR A CA 1
ATOM 831 C C . THR A 1 120 ? 16.860 -1.826 -5.244 1.00 98.62 120 THR A C 1
ATOM 833 O O . THR A 1 120 ? 15.936 -1.925 -4.432 1.00 98.62 120 THR A O 1
ATOM 836 N N . GLY A 1 121 ? 17.062 -2.685 -6.244 1.00 98.44 121 GLY A N 1
ATOM 837 C CA . GLY A 1 121 ? 16.215 -3.838 -6.556 1.00 98.44 121 GLY A CA 1
ATOM 838 C C . GLY A 1 121 ? 15.890 -3.932 -8.048 1.00 98.44 121 GLY A C 1
ATOM 839 O O . GLY A 1 121 ? 16.161 -3.003 -8.808 1.00 98.44 121 GLY A O 1
ATOM 840 N N . ASP A 1 122 ? 15.309 -5.057 -8.459 1.00 98.88 122 ASP A N 1
ATOM 841 C CA . ASP A 1 122 ? 14.926 -5.298 -9.852 1.00 98.88 122 ASP A CA 1
ATOM 842 C C . ASP A 1 122 ? 13.692 -4.470 -10.243 1.00 98.88 122 ASP A C 1
ATOM 844 O O . ASP A 1 122 ? 12.758 -4.321 -9.449 1.00 98.88 122 ASP A O 1
ATOM 848 N N . ILE A 1 123 ? 13.653 -3.963 -11.476 1.00 98.94 123 ILE A N 1
ATOM 849 C CA . ILE A 1 123 ? 12.473 -3.295 -12.039 1.00 98.94 123 ILE A CA 1
ATOM 850 C C . ILE A 1 123 ? 12.006 -3.982 -13.314 1.00 98.94 123 ILE A C 1
ATOM 852 O O . ILE A 1 123 ? 12.803 -4.602 -14.018 1.00 98.94 123 ILE A O 1
ATOM 856 N N . GLY A 1 124 ? 10.728 -3.856 -13.655 1.00 98.88 124 GLY A N 1
ATOM 857 C CA . GLY A 1 124 ? 10.298 -4.348 -14.952 1.00 98.88 124 GLY A CA 1
ATOM 858 C C . GLY A 1 124 ? 8.941 -3.890 -15.444 1.00 98.88 124 GLY A C 1
ATOM 859 O O . GLY A 1 124 ? 8.110 -3.373 -14.694 1.00 98.88 124 GLY A O 1
ATOM 860 N N . VAL A 1 125 ? 8.750 -4.095 -16.744 1.00 98.94 125 VAL A N 1
ATOM 861 C CA . VAL A 1 125 ? 7.539 -3.737 -17.478 1.00 98.94 125 VAL A CA 1
ATOM 862 C C . VAL A 1 125 ? 6.984 -4.918 -18.271 1.00 98.94 125 VAL A C 1
ATOM 864 O O . VAL A 1 125 ? 7.736 -5.675 -18.883 1.00 98.94 125 VAL A O 1
ATOM 867 N N . SER A 1 126 ? 5.665 -5.111 -18.230 1.00 98.88 126 SER A N 1
ATOM 868 C CA . SER A 1 126 ? 4.945 -6.067 -19.085 1.00 98.88 126 SER A CA 1
ATOM 869 C C . SER A 1 126 ? 3.431 -5.837 -19.009 1.00 98.88 126 SER A C 1
ATOM 871 O O . SER A 1 126 ? 2.916 -5.601 -17.921 1.00 98.88 126 SER A O 1
ATOM 873 N N . PRO A 1 127 ? 2.671 -5.899 -20.116 1.00 98.75 127 PRO A N 1
ATOM 874 C CA . PRO A 1 127 ? 3.049 -6.433 -21.426 1.00 98.75 127 PRO A CA 1
ATOM 875 C C . PRO A 1 127 ? 3.753 -5.432 -22.345 1.00 98.75 127 PRO A C 1
ATOM 877 O O . PRO A 1 127 ? 4.136 -5.814 -23.446 1.00 98.75 127 PRO A O 1
ATOM 880 N N . ILE A 1 128 ? 3.903 -4.171 -21.930 1.00 98.75 128 ILE A N 1
ATOM 881 C CA . ILE A 1 128 ? 4.637 -3.181 -22.719 1.00 98.75 128 ILE A CA 1
ATOM 882 C C . ILE A 1 128 ? 6.119 -3.568 -22.853 1.00 98.75 128 ILE A C 1
ATOM 884 O O . ILE A 1 128 ? 6.687 -4.217 -21.970 1.00 98.75 128 ILE A O 1
ATOM 888 N N . ASP A 1 129 ? 6.713 -3.196 -23.983 1.00 98.38 129 ASP A N 1
ATOM 889 C CA . ASP A 1 129 ? 8.101 -3.501 -24.319 1.00 98.38 129 ASP A CA 1
ATOM 890 C C . ASP A 1 129 ? 9.107 -2.574 -23.611 1.00 98.38 129 ASP A C 1
ATOM 892 O O . ASP A 1 129 ? 8.748 -1.646 -22.874 1.00 98.38 129 ASP A O 1
ATOM 896 N N . GLN A 1 130 ? 10.392 -2.839 -23.844 1.00 98.38 130 GLN A N 1
ATOM 897 C CA . GLN A 1 130 ? 11.514 -2.089 -23.297 1.00 98.38 130 GLN A CA 1
ATOM 898 C C . GLN A 1 130 ? 11.428 -0.587 -23.564 1.00 98.38 130 GLN A C 1
ATOM 900 O O . GLN A 1 130 ? 11.896 0.199 -22.746 1.00 98.38 130 GLN A O 1
ATOM 905 N N . THR A 1 131 ? 10.844 -0.146 -24.680 1.00 98.19 131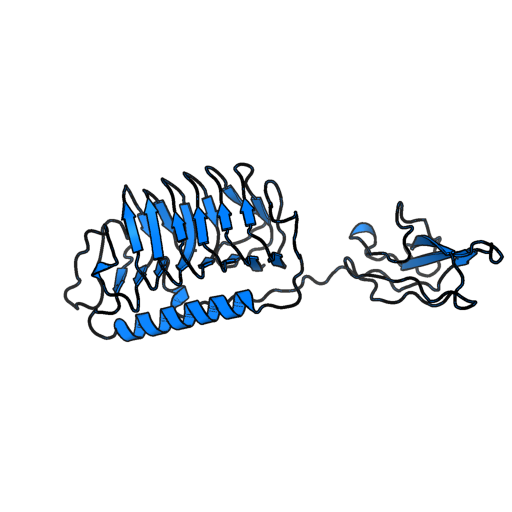 THR A N 1
ATOM 906 C CA . THR A 1 131 ? 10.850 1.278 -25.049 1.00 98.19 131 THR A CA 1
ATOM 907 C C . THR A 1 131 ? 10.106 2.153 -24.035 1.00 98.19 131 THR A C 1
ATOM 909 O O . THR A 1 131 ? 10.334 3.362 -23.974 1.00 98.19 131 THR A O 1
ATOM 912 N N . ALA A 1 132 ? 9.275 1.542 -23.186 1.00 98.56 132 ALA A N 1
ATOM 913 C CA . ALA A 1 132 ? 8.585 2.195 -22.083 1.00 98.56 132 ALA A CA 1
ATOM 914 C C . ALA A 1 132 ? 9.412 2.322 -20.788 1.00 98.56 132 ALA A C 1
ATOM 916 O O . ALA A 1 132 ? 8.942 2.940 -19.830 1.00 98.56 132 ALA A O 1
ATOM 917 N N . LEU A 1 133 ? 10.632 1.779 -20.744 1.00 98.75 133 LEU A N 1
ATOM 918 C CA . LEU A 1 133 ? 11.643 2.065 -19.726 1.00 98.75 133 LEU A CA 1
ATOM 919 C C . LEU A 1 133 ? 12.425 3.321 -20.143 1.00 98.75 133 LEU A C 1
ATOM 921 O O . LEU A 1 133 ? 13.482 3.286 -20.768 1.00 98.75 133 LEU A O 1
ATOM 925 N N . THR A 1 134 ? 11.881 4.491 -19.822 1.00 98.75 134 THR A N 1
ATOM 926 C CA . THR A 1 134 ? 12.392 5.758 -20.363 1.00 98.75 134 THR A CA 1
ATOM 927 C C . THR A 1 134 ? 13.320 6.478 -19.392 1.00 98.75 134 THR A C 1
ATOM 929 O O . THR A 1 134 ? 13.084 6.571 -18.188 1.00 98.75 134 THR A O 1
ATOM 932 N N . GLY A 1 135 ? 14.414 7.012 -19.936 1.00 98.25 135 GLY A N 1
ATOM 933 C CA . GLY A 1 135 ? 15.428 7.733 -19.174 1.00 98.25 135 GLY A CA 1
ATOM 934 C C . GLY A 1 135 ? 16.479 6.838 -18.521 1.00 98.25 135 GLY A C 1
ATOM 935 O O . GLY A 1 135 ? 17.437 7.368 -17.980 1.00 98.25 135 GLY A O 1
ATOM 936 N N . PHE A 1 136 ? 16.396 5.510 -18.569 1.00 98.25 136 PHE A N 1
ATOM 937 C CA . PHE A 1 136 ? 17.320 4.652 -17.814 1.00 98.25 136 PHE A CA 1
ATOM 938 C C . PHE A 1 136 ? 18.727 4.505 -18.406 1.00 98.25 136 PHE A C 1
ATOM 940 O O . PHE A 1 136 ? 19.609 4.015 -17.705 1.00 98.25 136 PHE A O 1
ATOM 947 N N . SER A 1 137 ? 18.981 4.964 -19.636 1.00 96.25 137 SER A N 1
ATOM 948 C CA . SER A 1 137 ? 20.279 4.782 -20.312 1.00 96.25 137 SER A CA 1
ATOM 949 C C . SER A 1 137 ? 20.746 3.321 -20.250 1.00 96.25 137 SER A C 1
ATOM 951 O O . SER A 1 137 ? 21.840 3.016 -19.775 1.00 96.25 137 SER A O 1
ATOM 953 N N . GLU A 1 138 ? 19.855 2.417 -20.647 1.00 97.81 138 GLU A N 1
ATOM 954 C CA . GLU A 1 138 ? 20.034 0.979 -20.481 1.00 97.81 138 GLU A CA 1
ATOM 955 C C . GLU A 1 138 ? 21.202 0.424 -21.288 1.00 97.81 138 GLU A C 1
ATOM 957 O O . GLU A 1 138 ? 21.430 0.797 -22.437 1.00 97.81 138 GLU A O 1
ATOM 962 N N . THR A 1 139 ? 21.899 -0.539 -20.694 1.00 98.31 139 THR A N 1
ATOM 963 C CA . THR A 1 139 ? 22.864 -1.393 -21.388 1.00 98.31 139 THR A CA 1
ATOM 964 C C . THR A 1 139 ? 22.360 -2.828 -21.348 1.00 98.31 139 THR A C 1
ATOM 966 O O . THR A 1 139 ? 22.230 -3.408 -20.267 1.00 98.31 139 THR A O 1
ATOM 969 N N . MET A 1 140 ? 22.052 -3.384 -22.522 1.00 98.56 140 MET A N 1
ATOM 970 C CA . MET A 1 140 ? 21.585 -4.763 -22.670 1.00 98.56 140 MET A CA 1
ATOM 971 C C . MET A 1 140 ? 22.680 -5.755 -22.263 1.00 98.56 140 MET A C 1
ATOM 973 O O . MET A 1 140 ? 23.831 -5.619 -22.681 1.00 98.56 140 MET A O 1
ATOM 977 N N . ASP A 1 141 ? 22.319 -6.752 -21.458 1.00 98.44 141 ASP A N 1
ATOM 978 C CA . ASP A 1 141 ? 23.210 -7.864 -21.129 1.00 98.44 141 ASP A CA 1
ATOM 979 C C . ASP A 1 141 ? 23.418 -8.779 -22.354 1.00 98.44 141 ASP A C 1
ATOM 981 O O . ASP A 1 141 ? 22.474 -8.968 -23.121 1.00 98.44 141 ASP A O 1
ATOM 985 N N . PRO A 1 142 ? 24.594 -9.411 -22.550 1.00 98.31 142 PRO A N 1
ATOM 986 C CA . PRO A 1 142 ? 24.840 -10.298 -23.694 1.00 98.31 142 PRO A CA 1
ATOM 987 C C . PRO A 1 142 ? 23.847 -11.459 -23.861 1.00 98.31 142 PRO A C 1
ATOM 989 O O . PRO A 1 142 ? 23.716 -11.993 -24.961 1.00 98.31 142 PRO A O 1
ATOM 992 N N . SER A 1 143 ? 23.155 -11.873 -22.793 1.00 98.38 143 SER A N 1
ATOM 993 C CA . SER A 1 143 ? 22.086 -12.878 -22.869 1.00 98.38 143 SER A CA 1
ATOM 994 C C . SER A 1 143 ? 20.798 -12.366 -23.525 1.00 98.38 143 SER A C 1
ATOM 996 O O . SER A 1 143 ? 19.937 -13.172 -23.876 1.00 98.38 143 SER A O 1
ATOM 998 N N . ASN A 1 144 ? 20.645 -11.046 -23.663 1.00 98.44 144 ASN A N 1
ATOM 999 C CA . ASN A 1 144 ? 19.419 -10.339 -24.030 1.00 98.44 144 ASN A CA 1
ATOM 1000 C C . ASN A 1 144 ? 18.226 -10.595 -23.086 1.00 98.44 144 ASN A C 1
ATOM 1002 O O . ASN A 1 144 ? 17.085 -10.341 -23.463 1.00 98.44 144 ASN A O 1
ATOM 1006 N N . GLN A 1 145 ? 18.453 -11.123 -21.877 1.00 98.69 145 GLN A N 1
ATOM 1007 C CA . GLN A 1 145 ? 17.382 -11.454 -20.923 1.00 98.69 145 GLN A CA 1
ATOM 1008 C C . GLN A 1 145 ? 17.068 -10.315 -19.946 1.00 98.69 145 GLN A C 1
ATOM 1010 O O . GLN A 1 145 ? 16.006 -10.315 -19.327 1.00 98.69 145 GLN A O 1
ATOM 1015 N N . PHE A 1 146 ? 17.976 -9.363 -19.765 1.00 98.81 146 PHE A N 1
ATOM 1016 C CA . PHE A 1 146 ? 17.800 -8.198 -18.903 1.00 98.81 146 PHE A CA 1
ATOM 1017 C C . PHE A 1 146 ? 18.715 -7.069 -19.377 1.00 98.81 146 PHE A C 1
ATOM 1019 O O . PHE A 1 146 ? 19.671 -7.303 -20.120 1.00 98.81 146 PHE A O 1
ATOM 1026 N N . SER A 1 147 ? 18.465 -5.855 -18.903 1.00 98.81 147 SER A N 1
ATOM 1027 C CA . SER A 1 147 ? 19.385 -4.733 -19.067 1.00 98.81 147 SER A CA 1
ATOM 1028 C C . SER A 1 147 ? 19.836 -4.197 -17.708 1.00 98.81 147 SER A C 1
ATOM 1030 O O . SER A 1 147 ? 19.322 -4.567 -16.646 1.00 98.81 147 SER A O 1
ATOM 1032 N N . THR A 1 148 ? 20.866 -3.360 -17.734 1.00 98.69 148 THR A N 1
ATOM 1033 C CA . THR A 1 148 ? 21.429 -2.692 -16.557 1.00 98.69 148 THR A CA 1
ATOM 1034 C C . THR A 1 148 ? 21.385 -1.180 -16.736 1.00 98.69 148 THR A C 1
ATOM 1036 O O . THR A 1 148 ? 21.341 -0.673 -17.857 1.00 98.69 148 THR A O 1
ATOM 1039 N N . SER A 1 149 ? 21.403 -0.447 -15.625 1.00 98.38 149 SER A N 1
ATOM 1040 C CA . SER A 1 149 ? 21.415 1.015 -15.609 1.00 98.38 149 SER A CA 1
ATOM 1041 C C . SER A 1 149 ? 22.191 1.508 -14.397 1.00 98.38 149 SER A C 1
ATOM 1043 O O . SER A 1 149 ? 22.086 0.932 -13.320 1.00 98.38 149 SER A O 1
ATOM 1045 N N . ILE A 1 150 ? 22.899 2.631 -14.530 1.00 97.69 150 ILE A N 1
ATOM 1046 C CA . ILE A 1 150 ? 23.546 3.295 -13.387 1.00 97.69 150 ILE A CA 1
ATOM 1047 C C . ILE A 1 150 ? 22.546 3.802 -12.334 1.00 97.69 150 ILE A C 1
ATOM 1049 O O . ILE A 1 150 ? 22.939 4.078 -11.205 1.00 97.69 150 ILE A O 1
ATOM 1053 N N . TYR A 1 151 ? 21.267 3.943 -12.699 1.00 98.44 151 TYR A N 1
ATOM 1054 C CA . TYR A 1 151 ? 20.199 4.383 -11.798 1.00 98.44 151 TYR A CA 1
ATOM 1055 C C . TYR A 1 151 ? 19.544 3.219 -11.049 1.00 98.44 151 TYR A C 1
ATOM 1057 O O . TYR A 1 151 ? 18.805 3.450 -10.094 1.00 98.44 151 TYR A O 1
ATOM 1065 N N . VAL A 1 152 ? 19.825 1.979 -11.461 1.00 98.38 152 VAL A N 1
ATOM 1066 C CA . VAL A 1 152 ? 19.414 0.754 -10.773 1.00 98.38 152 VAL A CA 1
ATOM 1067 C C . VAL A 1 152 ? 20.663 0.159 -10.121 1.00 98.38 152 VAL A C 1
ATOM 1069 O O . VAL A 1 152 ? 21.480 -0.510 -10.747 1.00 98.38 152 VAL A O 1
ATOM 1072 N N . VAL A 1 153 ? 20.861 0.502 -8.852 1.00 96.94 153 VAL A N 1
ATOM 1073 C CA . VAL A 1 153 ? 22.094 0.263 -8.098 1.00 96.94 153 VAL A CA 1
ATOM 1074 C C . VAL A 1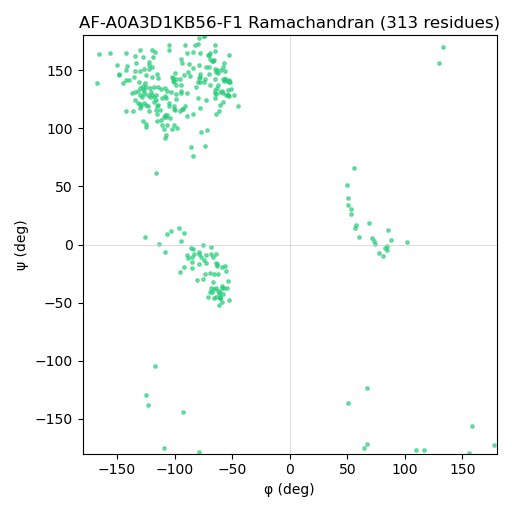 153 ? 22.069 -1.081 -7.366 1.00 96.94 153 VAL A C 1
ATOM 1076 O O . VAL A 1 153 ? 21.057 -1.779 -7.315 1.00 96.94 153 VAL A O 1
ATOM 1079 N N . GLY A 1 154 ? 23.210 -1.471 -6.790 1.00 94.56 154 GLY A N 1
ATOM 1080 C CA . GLY A 1 154 ? 23.304 -2.684 -5.969 1.00 94.56 154 GLY A CA 1
ATOM 1081 C C . GLY A 1 154 ? 23.155 -3.994 -6.751 1.00 94.56 154 GLY A C 1
ATOM 1082 O O . GLY A 1 154 ? 22.887 -5.027 -6.148 1.00 94.56 154 GLY A O 1
ATOM 1083 N N . GLY A 1 155 ? 23.328 -3.959 -8.077 1.00 95.12 155 GLY A N 1
ATOM 1084 C CA . GLY A 1 155 ? 23.194 -5.130 -8.948 1.00 95.12 155 GLY A CA 1
ATOM 1085 C C . GLY A 1 155 ? 21.762 -5.432 -9.399 1.00 95.12 155 GLY A C 1
ATOM 1086 O O . GLY A 1 155 ? 21.531 -6.514 -9.936 1.00 95.12 155 GLY A O 1
ATOM 1087 N N . GLY A 1 156 ? 20.821 -4.504 -9.192 1.00 97.88 156 GLY A N 1
ATOM 1088 C CA . GLY A 1 156 ? 19.465 -4.628 -9.721 1.00 97.88 156 GLY A CA 1
ATOM 1089 C C . GLY A 1 156 ? 19.431 -4.606 -11.252 1.00 97.88 156 GLY A C 1
ATOM 1090 O O . GLY A 1 156 ? 20.289 -4.016 -11.915 1.00 97.88 156 GLY A O 1
ATOM 1091 N N . LYS A 1 157 ? 18.428 -5.275 -11.810 1.00 98.75 157 LYS A N 1
ATOM 1092 C CA . LYS A 1 157 ? 18.249 -5.474 -13.250 1.00 98.75 157 LYS A CA 1
ATOM 1093 C C . LYS A 1 157 ? 16.937 -4.872 -13.726 1.00 98.75 157 LYS A C 1
ATOM 1095 O O . LYS A 1 157 ? 15.966 -4.804 -12.974 1.00 98.75 157 LYS A O 1
ATOM 1100 N N . LEU A 1 158 ? 16.904 -4.476 -14.993 1.00 98.88 158 LEU A N 1
ATOM 1101 C CA . LEU A 1 158 ? 15.681 -4.091 -15.680 1.00 98.88 158 LEU A CA 1
ATOM 1102 C C . LEU A 1 158 ? 15.220 -5.258 -16.553 1.00 98.88 158 LEU A C 1
ATOM 1104 O O . LEU A 1 158 ? 16.043 -5.922 -17.185 1.00 98.88 158 LEU A O 1
ATOM 1108 N N . TYR A 1 159 ? 13.914 -5.500 -16.593 1.00 98.94 159 TYR A N 1
ATOM 1109 C CA . TYR A 1 159 ? 13.295 -6.547 -17.402 1.00 98.94 159 TYR A CA 1
ATOM 1110 C C . TYR A 1 159 ? 12.116 -5.978 -18.192 1.00 98.94 159 TYR A C 1
ATOM 1112 O O . TYR A 1 159 ? 11.323 -5.204 -17.657 1.00 98.94 159 TYR A O 1
ATOM 1120 N N . ALA A 1 160 ? 11.963 -6.403 -19.442 1.00 98.88 160 ALA A N 1
ATOM 1121 C CA . ALA A 1 160 ? 10.848 -6.008 -20.293 1.00 98.88 160 ALA A CA 1
ATOM 1122 C C . ALA A 1 160 ? 10.237 -7.212 -21.021 1.00 98.88 160 ALA A C 1
ATOM 1124 O O . ALA A 1 160 ? 10.842 -8.285 -21.098 1.00 98.88 160 ALA A O 1
ATOM 1125 N N . ALA A 1 161 ? 9.016 -7.047 -21.532 1.00 98.44 161 ALA A N 1
ATOM 1126 C CA . ALA A 1 161 ? 8.245 -8.131 -22.141 1.00 98.44 161 ALA A CA 1
ATOM 1127 C C . ALA A 1 161 ? 8.852 -8.688 -23.442 1.00 98.44 161 ALA A C 1
ATOM 1129 O O . ALA A 1 161 ? 8.592 -9.839 -23.785 1.00 98.44 161 ALA A O 1
ATOM 1130 N N . ASP A 1 162 ? 9.646 -7.891 -24.154 1.00 98.62 162 ASP A N 1
ATOM 1131 C CA . ASP A 1 162 ? 10.274 -8.199 -25.444 1.00 98.62 162 ASP A CA 1
ATOM 1132 C C . ASP A 1 162 ? 11.711 -8.739 -25.324 1.00 98.62 162 ASP A C 1
ATOM 1134 O O . ASP A 1 162 ? 12.360 -9.027 -26.331 1.00 98.62 162 ASP A O 1
ATOM 1138 N N . TYR A 1 163 ? 12.210 -8.922 -24.101 1.00 98.81 163 TYR A N 1
ATOM 1139 C CA . TYR A 1 163 ? 13.516 -9.534 -23.855 1.00 98.81 163 TYR A CA 1
ATOM 1140 C C . TYR A 1 163 ? 13.524 -11.036 -24.176 1.00 98.81 163 TYR A C 1
ATOM 1142 O O . TYR A 1 163 ? 12.488 -11.697 -24.272 1.00 98.81 163 TYR A O 1
ATOM 1150 N N . ALA A 1 164 ? 14.718 -11.610 -24.329 1.00 98.75 164 ALA A N 1
ATOM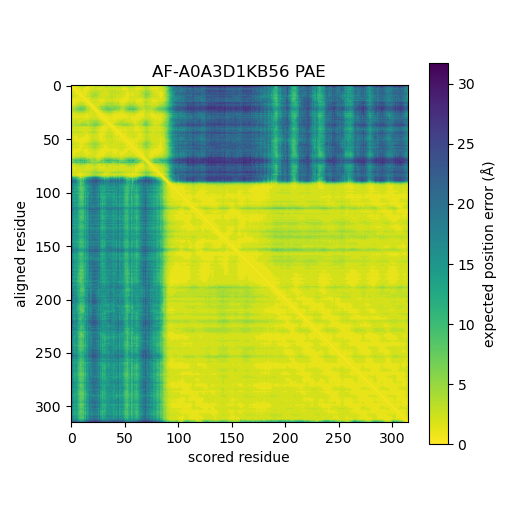 1151 C CA . ALA A 1 164 ? 14.884 -13.023 -24.645 1.00 98.75 164 ALA A CA 1
ATOM 1152 C C . ALA A 1 164 ? 14.337 -13.943 -23.526 1.00 98.75 164 ALA A C 1
ATOM 1154 O O . ALA A 1 164 ? 14.379 -13.588 -22.341 1.00 98.75 164 ALA A O 1
ATOM 1155 N N . PRO A 1 165 ? 13.852 -15.158 -23.859 1.00 98.38 165 PRO A N 1
ATOM 1156 C CA . PRO A 1 165 ? 13.454 -16.151 -22.863 1.00 98.38 165 PRO A CA 1
ATOM 1157 C C . PRO A 1 165 ? 14.556 -16.428 -21.821 1.00 98.38 165 PRO A C 1
ATOM 1159 O O . PRO A 1 165 ? 15.729 -16.503 -22.194 1.00 98.38 165 PRO A O 1
ATOM 1162 N N . PRO A 1 166 ? 14.199 -16.624 -20.534 1.00 98.31 166 PRO A N 1
ATOM 1163 C CA . PRO A 1 166 ? 12.847 -16.841 -19.998 1.00 98.31 166 PRO A CA 1
ATOM 1164 C C . PRO A 1 166 ? 12.107 -15.564 -19.546 1.00 98.31 166 PRO A C 1
ATOM 1166 O O . PRO A 1 166 ? 11.048 -15.663 -18.921 1.00 98.31 166 PRO A O 1
ATOM 1169 N N . THR A 1 167 ? 12.628 -14.371 -19.843 1.00 98.75 167 THR A N 1
ATOM 1170 C CA . THR A 1 167 ? 12.119 -13.104 -19.290 1.00 98.75 167 THR A CA 1
ATOM 1171 C C . THR A 1 167 ? 10.645 -12.812 -19.576 1.00 98.75 167 THR A C 1
ATOM 1173 O O . THR A 1 167 ? 9.947 -12.456 -18.626 1.00 98.75 167 THR A O 1
ATOM 1176 N N . PRO A 1 168 ? 10.096 -13.040 -20.785 1.00 98.81 168 PRO A N 1
ATOM 1177 C CA . PRO A 1 168 ? 8.680 -12.770 -21.042 1.00 98.81 168 PRO A CA 1
ATOM 1178 C C . PRO A 1 168 ? 7.734 -13.555 -20.117 1.00 98.81 168 PRO A C 1
ATOM 1180 O O . PRO A 1 168 ? 6.729 -13.019 -19.647 1.00 98.81 168 PRO A O 1
ATOM 1183 N N . VAL A 1 169 ? 8.083 -14.808 -19.789 1.00 98.69 169 VAL A N 1
ATOM 1184 C CA . VAL A 1 169 ? 7.310 -15.648 -18.857 1.00 98.69 169 VAL A CA 1
ATOM 1185 C C . VAL A 1 169 ? 7.457 -15.135 -17.428 1.00 98.69 169 VAL A C 1
ATOM 1187 O O . VAL A 1 169 ? 6.451 -14.983 -16.742 1.00 98.69 169 VAL A O 1
ATOM 1190 N N . LYS A 1 170 ? 8.686 -14.807 -16.996 1.00 98.69 170 LYS A N 1
ATOM 1191 C CA . LYS A 1 170 ? 8.938 -14.189 -15.681 1.00 98.69 170 LYS A CA 1
ATOM 1192 C C . LYS A 1 170 ? 8.076 -12.937 -15.493 1.00 98.69 170 LYS A C 1
ATOM 1194 O O . LYS A 1 170 ? 7.411 -12.803 -14.471 1.00 98.69 170 LYS A O 1
ATOM 1199 N N . MET A 1 171 ? 8.060 -12.056 -16.491 1.00 98.81 171 MET A N 1
ATOM 1200 C CA . MET A 1 171 ? 7.323 -10.797 -16.426 1.00 98.81 171 MET A CA 1
ATOM 1201 C C . MET A 1 171 ? 5.807 -10.991 -16.449 1.00 98.81 171 MET A C 1
ATOM 1203 O O . MET A 1 171 ? 5.104 -10.352 -15.670 1.00 98.81 171 MET A O 1
ATOM 1207 N N . THR A 1 172 ? 5.302 -11.907 -17.279 1.00 98.81 172 THR A N 1
ATOM 1208 C CA . THR A 1 172 ? 3.866 -12.231 -17.317 1.00 98.81 172 THR A CA 1
ATOM 1209 C C . THR A 1 172 ? 3.383 -12.762 -15.964 1.00 98.81 172 THR A C 1
ATOM 1211 O O . THR A 1 172 ? 2.357 -12.309 -15.457 1.00 98.81 172 THR A O 1
ATOM 1214 N N . THR A 1 173 ? 4.139 -13.675 -15.342 1.00 98.81 173 THR A N 1
ATOM 1215 C CA . THR A 1 173 ? 3.810 -14.216 -14.014 1.00 98.81 173 THR A CA 1
ATOM 1216 C C . THR A 1 173 ? 3.852 -13.130 -12.940 1.00 98.81 173 THR A C 1
ATOM 1218 O O . THR A 1 173 ? 2.901 -13.010 -12.173 1.00 98.81 173 THR A O 1
ATOM 1221 N N . ALA A 1 174 ? 4.885 -12.280 -12.931 1.00 98.88 174 ALA A N 1
ATOM 1222 C CA . ALA A 1 174 ? 5.002 -11.195 -11.957 1.00 98.88 174 ALA A CA 1
ATOM 1223 C C . ALA A 1 174 ? 3.834 -10.203 -12.039 1.00 98.88 174 ALA A C 1
ATOM 1225 O O . ALA A 1 174 ? 3.293 -9.794 -11.014 1.00 98.88 174 ALA A O 1
ATOM 1226 N N . VAL A 1 175 ? 3.390 -9.845 -13.246 1.00 98.94 175 VAL A N 1
ATOM 1227 C CA . VAL A 1 175 ? 2.229 -8.961 -13.431 1.00 98.94 175 VAL A CA 1
ATOM 1228 C C . VAL A 1 175 ? 0.931 -9.634 -12.977 1.00 98.94 175 VAL A C 1
ATOM 1230 O O . VAL A 1 175 ? 0.128 -8.998 -12.296 1.00 98.94 175 VAL A O 1
ATOM 1233 N N . SER A 1 176 ? 0.743 -10.921 -13.277 1.00 98.88 176 SER A N 1
ATOM 1234 C CA . SER A 1 176 ? -0.414 -11.689 -12.793 1.00 98.88 176 SER A CA 1
ATOM 1235 C C . SER A 1 176 ? -0.443 -11.787 -11.261 1.00 98.88 176 SER A C 1
ATOM 1237 O O . SER A 1 176 ? -1.503 -11.664 -10.639 1.00 98.88 176 SER A O 1
ATOM 1239 N N . ASP A 1 177 ? 0.715 -11.983 -10.630 1.00 98.94 177 ASP A N 1
ATOM 1240 C CA . ASP A 1 177 ? 0.836 -12.028 -9.172 1.00 98.94 177 ASP A CA 1
ATOM 1241 C C . ASP A 1 177 ? 0.569 -10.651 -8.546 1.00 98.94 177 ASP A C 1
ATOM 1243 O O . ASP A 1 177 ? -0.102 -10.565 -7.519 1.00 98.94 177 ASP A O 1
ATOM 1247 N N . MET A 1 178 ? 0.998 -9.560 -9.191 1.00 98.88 178 MET A N 1
ATOM 1248 C CA . MET A 1 178 ? 0.656 -8.191 -8.785 1.00 98.88 178 MET A CA 1
ATOM 1249 C C . MET A 1 178 ? -0.859 -7.939 -8.830 1.00 98.88 178 MET A C 1
ATOM 1251 O O . MET A 1 178 ? -1.419 -7.386 -7.882 1.00 98.88 178 MET A O 1
ATOM 1255 N N . GLU A 1 179 ? -1.542 -8.340 -9.904 1.00 98.88 179 GLU A N 1
ATOM 1256 C CA . GLU A 1 179 ? -3.004 -8.218 -10.030 1.00 98.88 179 GLU A CA 1
ATOM 1257 C C . GLU A 1 179 ? -3.741 -9.070 -8.986 1.00 98.88 179 GLU A C 1
ATOM 1259 O O . GLU A 1 179 ? -4.748 -8.640 -8.408 1.00 98.88 179 GLU A O 1
ATOM 1264 N N . THR A 1 180 ? -3.204 -10.254 -8.686 1.00 98.88 180 THR A N 1
ATOM 1265 C CA . THR A 1 180 ? -3.710 -11.139 -7.631 1.00 98.88 180 THR A CA 1
ATOM 1266 C C . THR A 1 180 ? -3.535 -10.508 -6.251 1.00 98.88 180 THR A C 1
ATOM 1268 O O . THR A 1 180 ? -4.489 -10.471 -5.478 1.00 98.88 180 THR A O 1
ATOM 1271 N N . ALA A 1 181 ? -2.361 -9.947 -5.954 1.00 98.88 181 ALA A N 1
ATOM 1272 C CA . ALA A 1 181 ? -2.077 -9.247 -4.704 1.00 98.88 181 ALA A CA 1
ATOM 1273 C C . ALA A 1 181 ? -2.978 -8.016 -4.520 1.00 98.88 181 ALA A C 1
ATOM 1275 O O . ALA A 1 181 ? -3.524 -7.799 -3.437 1.00 98.88 181 ALA A O 1
ATOM 1276 N N . PHE A 1 182 ? -3.188 -7.236 -5.586 1.00 98.88 182 PHE A N 1
ATOM 1277 C CA . PHE A 1 182 ? -4.134 -6.121 -5.588 1.00 98.88 182 PHE A CA 1
ATOM 1278 C C . PHE A 1 182 ? -5.553 -6.597 -5.253 1.00 98.88 182 PHE A C 1
ATOM 1280 O O . PHE A 1 182 ? -6.203 -6.038 -4.368 1.00 98.88 182 PHE A O 1
ATOM 1287 N N . SER A 1 183 ? -6.017 -7.653 -5.925 1.00 98.75 183 SER A N 1
ATOM 1288 C CA . SER A 1 183 ? -7.360 -8.210 -5.730 1.00 98.75 183 SER A CA 1
ATOM 1289 C C . SER A 1 183 ? -7.543 -8.816 -4.334 1.00 98.75 183 SER A C 1
ATOM 1291 O O . SER A 1 183 ? -8.591 -8.630 -3.719 1.00 98.75 183 SER A O 1
ATOM 1293 N N . ASP A 1 184 ? -6.518 -9.484 -3.796 1.00 98.75 184 ASP A N 1
ATOM 1294 C CA . ASP A 1 184 ? -6.485 -9.994 -2.422 1.00 98.75 184 ASP A CA 1
ATOM 1295 C C . ASP A 1 184 ? -6.598 -8.847 -1.407 1.00 98.75 184 ASP A C 1
ATOM 1297 O O . ASP A 1 184 ? -7.483 -8.853 -0.547 1.00 98.75 184 ASP A O 1
ATOM 1301 N N . ALA A 1 185 ? -5.757 -7.817 -1.542 1.00 98.62 185 ALA A N 1
ATOM 1302 C CA . ALA A 1 185 ? -5.771 -6.650 -0.667 1.00 98.62 185 ALA A CA 1
ATOM 1303 C C . ALA A 1 185 ? -7.118 -5.905 -0.718 1.00 98.62 185 ALA A C 1
ATOM 1305 O O . ALA A 1 185 ? -7.685 -5.603 0.335 1.00 98.62 185 ALA A O 1
ATOM 1306 N N . ALA A 1 186 ? -7.670 -5.668 -1.913 1.00 98.50 186 ALA A N 1
ATOM 1307 C CA . ALA A 1 186 ? -8.973 -5.027 -2.118 1.00 98.50 186 ALA A CA 1
ATOM 1308 C C . ALA A 1 186 ? -10.145 -5.888 -1.609 1.00 98.50 186 ALA A C 1
ATOM 1310 O O . ALA A 1 186 ? -11.154 -5.366 -1.130 1.00 98.50 186 ALA A O 1
ATOM 1311 N N . GLY A 1 187 ? -10.003 -7.214 -1.690 1.00 96.62 187 GLY A N 1
ATOM 1312 C CA . GLY A 1 187 ? -11.008 -8.200 -1.301 1.00 96.62 187 GLY A CA 1
ATOM 1313 C C . GLY A 1 187 ? -11.039 -8.528 0.192 1.00 96.62 187 GLY A C 1
ATOM 1314 O O . GLY A 1 187 ? -11.957 -9.220 0.641 1.00 96.62 187 GLY A O 1
ATOM 1315 N N . ARG A 1 188 ? -10.080 -8.041 0.997 1.00 95.75 188 ARG A N 1
ATOM 1316 C CA . ARG A 1 188 ? -10.098 -8.269 2.451 1.00 95.75 188 ARG A CA 1
ATOM 1317 C C . ARG A 1 188 ? -11.390 -7.722 3.062 1.00 95.75 188 ARG A C 1
ATOM 1319 O O . ARG A 1 188 ? -11.766 -6.572 2.852 1.00 95.75 188 ARG A O 1
ATOM 1326 N N . THR A 1 189 ? -12.060 -8.546 3.864 1.00 88.75 189 THR A N 1
ATOM 1327 C CA . THR A 1 189 ? -13.348 -8.211 4.484 1.00 88.75 189 THR A CA 1
ATOM 1328 C C . THR A 1 189 ? -13.223 -7.889 5.973 1.00 88.75 189 THR A C 1
ATOM 1330 O O . THR A 1 189 ? -12.200 -8.141 6.629 1.00 88.75 189 THR A O 1
ATOM 1333 N N . PHE A 1 190 ? -14.311 -7.331 6.520 1.00 83.69 190 PHE A N 1
ATOM 1334 C CA . PHE A 1 190 ? -14.444 -6.933 7.922 1.00 83.69 190 PHE A CA 1
ATOM 1335 C C . PHE A 1 190 ? -13.326 -5.958 8.342 1.00 83.69 190 PHE A C 1
ATOM 1337 O O . PHE A 1 190 ? -12.451 -6.354 9.127 1.00 83.69 190 PHE A O 1
ATOM 1344 N N . PRO A 1 191 ? -13.291 -4.733 7.785 1.00 87.38 191 PRO A N 1
ATOM 1345 C CA . PRO A 1 191 ? -12.314 -3.718 8.175 1.00 87.38 191 PRO A CA 1
ATOM 1346 C C . PRO A 1 191 ? -12.379 -3.438 9.679 1.00 87.38 191 PRO A C 1
ATOM 1348 O O . PRO A 1 191 ? -13.454 -3.464 10.275 1.00 87.38 191 PRO A O 1
ATOM 1351 N N . ASP A 1 192 ? -11.216 -3.209 10.286 1.00 85.19 192 ASP A N 1
ATOM 1352 C CA . ASP A 1 192 ? -11.113 -2.763 11.681 1.00 85.19 192 ASP A CA 1
ATOM 1353 C C . ASP A 1 192 ? -11.475 -1.273 11.786 1.00 85.19 192 ASP A C 1
ATOM 1355 O O . ASP A 1 192 ? -12.039 -0.834 12.787 1.00 85.19 192 ASP A O 1
ATOM 1359 N N . TYR A 1 193 ? -11.213 -0.522 10.711 1.00 89.25 193 TYR A N 1
ATOM 1360 C CA . TYR A 1 193 ? -11.484 0.906 10.597 1.00 89.25 193 TYR A CA 1
ATOM 1361 C C . TYR A 1 193 ? -12.139 1.215 9.249 1.00 89.25 193 TYR A C 1
ATOM 1363 O O . TYR A 1 193 ? -11.662 0.772 8.206 1.00 89.25 193 TYR A O 1
ATOM 1371 N N . THR A 1 194 ? -13.238 1.967 9.263 1.00 91.62 194 THR A N 1
ATOM 1372 C CA . THR A 1 194 ? -13.988 2.369 8.060 1.00 91.62 194 THR A CA 1
ATOM 1373 C C . THR A 1 194 ? -14.157 3.881 8.0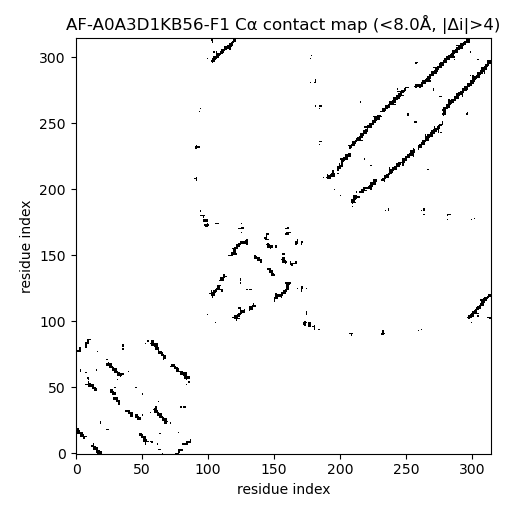56 1.00 91.62 194 THR A C 1
ATOM 1375 O O . THR A 1 194 ? -14.567 4.434 9.075 1.00 91.62 194 THR A O 1
ATOM 1378 N N . GLU A 1 195 ? -13.816 4.530 6.941 1.00 93.19 195 GLU A N 1
ATOM 1379 C CA . GLU A 1 195 ? -13.840 5.991 6.755 1.00 93.19 195 GLU A CA 1
ATOM 1380 C C . GLU A 1 195 ? -13.107 6.765 7.863 1.00 93.19 195 GLU A C 1
ATOM 1382 O O . GLU A 1 195 ? -13.515 7.852 8.285 1.00 93.19 195 GLU A O 1
ATOM 1387 N N . LEU A 1 196 ? -12.024 6.182 8.388 1.00 89.25 196 LEU A N 1
ATOM 1388 C CA . LEU A 1 196 ? -11.323 6.737 9.538 1.00 89.25 196 LEU A CA 1
ATOM 1389 C C . LEU A 1 196 ? -10.794 8.142 9.216 1.00 89.25 196 LEU A C 1
ATOM 1391 O O . LEU A 1 196 ? -10.176 8.352 8.173 1.00 89.25 196 LEU A O 1
ATOM 1395 N N . TYR A 1 197 ? -11.062 9.094 10.112 1.00 94.56 197 TYR A N 1
ATOM 1396 C CA . TYR A 1 197 ? -10.710 10.512 9.955 1.00 94.56 197 TYR A CA 1
ATOM 1397 C C . TYR A 1 197 ? -11.193 11.149 8.640 1.00 94.56 197 TYR A C 1
ATOM 1399 O O . TYR A 1 197 ? -10.596 12.107 8.162 1.00 94.56 197 TYR A O 1
ATOM 1407 N N . ALA A 1 198 ? -12.266 10.617 8.042 1.00 95.25 198 ALA A N 1
ATOM 1408 C CA . ALA A 1 198 ? -12.823 11.113 6.783 1.00 95.25 198 ALA A CA 1
ATOM 1409 C C . ALA A 1 198 ? -11.794 11.208 5.632 1.00 95.25 198 ALA A C 1
ATOM 1411 O O . ALA A 1 198 ? -11.913 12.068 4.764 1.00 95.25 198 ALA A O 1
ATOM 1412 N N . GLY A 1 199 ? -10.787 10.326 5.631 1.00 95.88 199 GLY A N 1
ATOM 1413 C CA . GLY A 1 199 ? -9.777 10.259 4.573 1.00 95.88 199 GLY A CA 1
ATOM 1414 C C . GLY A 1 199 ? -8.563 11.170 4.770 1.00 95.88 199 GLY A C 1
ATOM 1415 O O . GLY A 1 199 ? -7.691 11.164 3.912 1.00 95.88 199 GLY A O 1
ATOM 1416 N N . ASP A 1 200 ? -8.440 11.899 5.882 1.00 98.38 200 ASP A N 1
ATOM 1417 C CA . ASP A 1 200 ? -7.212 12.630 6.233 1.00 98.38 200 ASP A CA 1
ATOM 1418 C C . ASP A 1 200 ? -6.598 12.058 7.517 1.00 98.38 200 ASP A C 1
ATOM 1420 O O . ASP A 1 200 ? -7.100 12.265 8.620 1.00 98.38 200 ASP A O 1
ATOM 1424 N N . VAL A 1 201 ? -5.497 11.317 7.379 1.00 98.38 201 VAL A N 1
ATOM 1425 C CA . VAL A 1 201 ? -4.818 10.653 8.509 1.00 98.38 201 VAL A CA 1
ATOM 1426 C C . VAL A 1 201 ? -3.642 11.473 9.053 1.00 98.38 201 VAL A C 1
ATOM 1428 O O . VAL A 1 201 ? -2.818 10.953 9.810 1.00 98.38 201 VAL A O 1
ATOM 1431 N N . THR A 1 202 ? -3.541 12.751 8.683 1.00 98.31 202 THR A N 1
ATOM 1432 C CA . THR A 1 202 ? -2.431 13.623 9.083 1.00 98.31 202 THR A CA 1
ATOM 1433 C C . THR A 1 202 ? -2.320 13.740 10.608 1.00 98.31 202 THR A C 1
ATOM 1435 O O . THR A 1 202 ? -3.299 13.983 11.317 1.00 98.31 202 THR A O 1
ATOM 1438 N N . GLY A 1 203 ? -1.102 13.571 11.127 1.00 97.25 203 GLY A N 1
ATOM 1439 C CA . GLY A 1 203 ? -0.778 13.647 12.553 1.00 97.25 203 GLY A CA 1
ATOM 1440 C C . GLY A 1 203 ? -1.250 12.446 13.378 1.00 97.25 203 GLY A C 1
ATOM 1441 O O . GLY A 1 203 ? -1.081 12.438 14.596 1.00 97.25 203 GLY A O 1
ATOM 1442 N N . GLN A 1 204 ? -1.841 11.431 12.744 1.00 98.00 204 GLN A N 1
ATOM 1443 C CA . GLN A 1 204 ? -2.407 10.280 13.441 1.00 98.00 204 GLN A CA 1
ATOM 1444 C C . GLN A 1 204 ? -1.380 9.162 13.638 1.00 98.00 204 GLN A C 1
ATOM 1446 O O . GLN A 1 204 ? -0.325 9.113 13.002 1.00 98.00 204 GLN A O 1
ATOM 1451 N N . THR A 1 205 ? -1.716 8.230 14.531 1.00 96.31 205 THR A N 1
ATOM 1452 C CA . THR A 1 205 ? -1.001 6.960 14.693 1.00 96.31 205 THR A CA 1
ATOM 1453 C C . THR A 1 205 ? -1.916 5.805 14.304 1.00 96.31 205 THR A C 1
ATOM 1455 O O . THR A 1 205 ? -2.970 5.611 14.906 1.00 96.31 205 THR A O 1
ATOM 1458 N N . LEU A 1 206 ? -1.509 5.031 13.301 1.00 96.25 206 LEU A N 1
ATOM 1459 C CA . LEU A 1 206 ? -2.248 3.902 12.753 1.00 96.25 206 LEU A CA 1
ATOM 1460 C C . LEU A 1 206 ? -1.692 2.592 13.323 1.00 96.25 206 LEU A C 1
ATOM 1462 O O . LEU A 1 206 ? -0.536 2.224 13.096 1.00 96.25 206 LEU A O 1
ATOM 1466 N N . THR A 1 207 ? -2.522 1.888 14.085 1.00 94.94 207 THR A N 1
ATOM 1467 C CA . THR A 1 207 ? -2.223 0.578 14.682 1.00 94.94 207 THR A CA 1
ATOM 1468 C C . THR A 1 207 ? -2.478 -0.567 13.694 1.00 94.94 207 THR A C 1
ATOM 1470 O O . THR A 1 207 ? -3.110 -0.340 12.666 1.00 94.94 207 THR A O 1
ATOM 1473 N N . PRO A 1 208 ? -2.001 -1.798 13.953 1.00 95.75 208 PRO A N 1
ATOM 1474 C CA . PRO A 1 208 ? -2.180 -2.920 13.029 1.00 95.75 208 PRO A CA 1
ATOM 1475 C C . PRO A 1 208 ? -3.649 -3.154 12.678 1.00 95.75 208 PRO A C 1
ATOM 1477 O O . PRO A 1 208 ? -4.513 -3.080 13.557 1.00 95.75 208 PRO A O 1
ATOM 1480 N N . GLY A 1 209 ? -3.939 -3.476 11.417 1.00 94.56 209 GLY A N 1
ATOM 1481 C CA . GLY A 1 209 ? -5.309 -3.758 10.999 1.00 94.56 209 GLY A CA 1
ATOM 1482 C C . GLY A 1 209 ? -5.607 -3.540 9.520 1.00 94.56 209 GLY A C 1
ATOM 1483 O O . GLY A 1 209 ? -4.750 -3.177 8.715 1.00 94.56 209 GLY A O 1
ATOM 1484 N N . LEU A 1 210 ? -6.870 -3.786 9.175 1.00 96.25 210 LEU A N 1
ATOM 1485 C CA . LEU A 1 210 ? -7.452 -3.471 7.873 1.00 96.25 210 LEU A CA 1
ATOM 1486 C C . LEU A 1 210 ? -8.229 -2.162 7.964 1.00 96.25 210 LEU A C 1
ATOM 1488 O O . LEU A 1 210 ? -9.169 -2.043 8.754 1.00 96.25 210 LEU A O 1
ATOM 1492 N N . TYR A 1 211 ? -7.880 -1.233 7.095 1.00 98.19 211 TYR A N 1
ATOM 1493 C CA . TYR A 1 211 ? -8.512 0.064 6.965 1.00 98.19 211 TYR A CA 1
ATOM 1494 C C . TYR A 1 211 ? -9.203 0.161 5.614 1.00 98.19 211 TYR A C 1
ATOM 1496 O O . TYR A 1 211 ? -8.691 -0.347 4.615 1.00 98.19 211 TYR A O 1
ATOM 1504 N N . LYS A 1 212 ? -10.354 0.829 5.583 1.00 98.00 212 LYS A N 1
ATOM 1505 C CA . LYS A 1 212 ? -11.129 1.016 4.363 1.00 98.00 212 LYS A CA 1
ATOM 1506 C C . LYS A 1 212 ? -11.652 2.439 4.242 1.00 98.00 212 LYS A C 1
ATOM 1508 O O . LYS A 1 212 ? -12.305 2.921 5.166 1.00 98.00 212 LYS A O 1
ATOM 1513 N N . TRP A 1 213 ? -11.437 3.035 3.074 1.00 98.69 213 TRP A N 1
ATOM 1514 C CA . TRP A 1 213 ? -12.042 4.295 2.653 1.00 98.69 213 TRP A CA 1
ATOM 1515 C C . TRP A 1 213 ? -12.706 4.139 1.285 1.00 98.69 213 TRP A C 1
ATOM 1517 O O . TRP A 1 213 ? -12.125 3.572 0.356 1.00 98.69 213 TRP A O 1
ATOM 1527 N N . GLY A 1 214 ? -13.930 4.647 1.163 1.00 98.19 214 GLY A N 1
ATOM 1528 C CA . GLY A 1 214 ? -14.637 4.843 -0.103 1.00 98.19 214 GLY A CA 1
ATOM 1529 C C . GLY A 1 214 ? -14.183 6.097 -0.861 1.00 98.19 214 GLY A C 1
ATOM 1530 O O . GLY A 1 214 ? -14.581 6.302 -2.008 1.00 98.19 214 GLY A O 1
ATOM 1531 N N . THR A 1 215 ? -13.351 6.926 -0.233 1.00 98.19 215 THR A N 1
ATOM 1532 C CA . THR A 1 215 ? -12.777 8.160 -0.779 1.00 98.19 215 THR A CA 1
ATOM 1533 C C . THR A 1 215 ? -11.282 8.010 -1.067 1.00 98.19 215 THR A C 1
ATOM 1535 O O . THR A 1 215 ? -10.708 6.926 -0.927 1.00 98.19 215 THR A O 1
ATOM 1538 N N . GLY A 1 216 ? -10.647 9.116 -1.464 1.00 98.38 216 GLY A N 1
ATOM 1539 C CA . GLY A 1 216 ? -9.194 9.236 -1.431 1.00 98.38 216 GLY A CA 1
ATOM 1540 C C . GLY A 1 216 ? -8.657 9.305 -0.001 1.00 98.38 216 GLY A C 1
ATOM 1541 O O . GLY A 1 216 ? -9.415 9.542 0.947 1.00 98.38 216 GLY A O 1
ATOM 1542 N N . LEU A 1 217 ? -7.349 9.093 0.131 1.00 98.88 217 LEU A N 1
ATOM 1543 C CA . LEU A 1 217 ? -6.606 9.195 1.383 1.00 98.88 217 LEU A CA 1
ATOM 1544 C C . LEU A 1 217 ? -5.524 10.272 1.262 1.00 98.88 217 LEU A C 1
ATOM 1546 O O . LEU A 1 217 ? -4.709 10.246 0.340 1.00 98.88 217 LEU A O 1
ATOM 1550 N N . LEU A 1 218 ? -5.496 11.194 2.217 1.00 98.88 218 LEU A N 1
ATOM 1551 C CA . LEU A 1 218 ? -4.542 12.288 2.310 1.00 98.88 218 LEU A CA 1
ATOM 1552 C C . LEU A 1 218 ? -3.613 12.096 3.512 1.00 98.88 218 LEU A C 1
ATOM 1554 O O . LEU A 1 218 ? -4.051 11.821 4.632 1.00 98.88 218 LEU A O 1
ATOM 1558 N N . ILE A 1 219 ? -2.319 12.297 3.268 1.00 98.88 219 ILE A N 1
ATOM 1559 C CA . ILE A 1 219 ? -1.280 12.468 4.282 1.00 98.88 219 ILE A CA 1
ATOM 1560 C C . ILE A 1 219 ? -0.584 13.794 3.973 1.00 98.88 219 ILE A C 1
ATOM 1562 O O . ILE A 1 219 ? 0.239 13.878 3.062 1.00 98.88 219 ILE A O 1
ATOM 1566 N N . SER A 1 220 ? -0.931 14.845 4.710 1.00 98.56 220 SER A N 1
ATOM 1567 C CA . SER A 1 220 ? -0.330 16.173 4.552 1.00 98.56 220 SER A CA 1
ATOM 1568 C C . SER A 1 220 ? 1.053 16.252 5.219 1.00 98.56 220 SER A C 1
ATOM 1570 O O . SER A 1 220 ? 1.532 15.289 5.816 1.00 98.56 220 SER A O 1
ATOM 1572 N N . ALA A 1 221 ? 1.701 17.423 5.179 1.00 97.62 221 ALA A N 1
ATOM 1573 C CA . ALA A 1 221 ? 3.046 17.643 5.731 1.00 97.62 221 ALA A CA 1
ATOM 1574 C C . ALA A 1 221 ? 3.208 17.289 7.229 1.00 97.62 221 ALA A C 1
ATOM 1576 O O . ALA A 1 221 ? 4.325 17.076 7.689 1.00 97.62 221 ALA A O 1
ATOM 1577 N N . GLY A 1 222 ? 2.111 17.179 7.992 1.00 97.75 222 GLY A N 1
ATOM 1578 C CA . GLY A 1 222 ? 2.134 16.672 9.371 1.00 97.75 222 GLY A CA 1
ATOM 1579 C C . GLY A 1 222 ? 2.469 15.177 9.494 1.00 97.75 222 GLY A C 1
ATOM 1580 O O . GLY A 1 222 ? 2.669 14.697 10.608 1.00 97.75 222 GLY A O 1
ATOM 1581 N N . GLY A 1 223 ? 2.544 14.450 8.373 1.00 98.50 223 GLY A N 1
ATOM 1582 C CA . GLY A 1 223 ? 2.913 13.040 8.318 1.00 98.50 223 GLY A CA 1
ATOM 1583 C C . GLY A 1 223 ? 1.888 12.114 8.970 1.00 98.50 223 GLY A C 1
ATOM 1584 O O . GLY A 1 223 ? 0.790 12.520 9.346 1.00 98.50 223 GLY A O 1
ATOM 1585 N N . VAL A 1 224 ? 2.257 10.845 9.107 1.00 98.81 224 VAL A N 1
ATOM 1586 C CA . VAL A 1 224 ? 1.482 9.836 9.841 1.00 98.81 224 VAL A CA 1
ATOM 1587 C C . VAL A 1 224 ? 2.441 8.830 10.467 1.00 98.81 224 VAL A C 1
ATOM 1589 O O . VAL A 1 224 ? 3.502 8.541 9.912 1.00 98.81 224 VAL A O 1
ATOM 1592 N N . THR A 1 225 ? 2.094 8.289 11.631 1.00 98.81 225 THR A N 1
ATOM 1593 C CA . THR A 1 225 ? 2.865 7.211 12.263 1.00 98.81 225 THR A CA 1
ATOM 1594 C C . THR A 1 225 ? 2.156 5.880 12.066 1.00 98.81 225 THR A C 1
ATOM 1596 O O . THR A 1 225 ? 0.973 5.762 12.355 1.00 98.81 225 THR A O 1
ATOM 1599 N N . ILE A 1 226 ? 2.874 4.851 11.629 1.00 98.69 226 ILE A N 1
ATOM 1600 C CA . ILE A 1 226 ? 2.415 3.461 11.622 1.00 98.69 226 ILE A CA 1
ATOM 1601 C C . ILE A 1 226 ? 3.132 2.747 12.768 1.00 98.69 226 ILE A C 1
ATOM 1603 O O . ILE A 1 226 ? 4.364 2.732 12.830 1.00 98.69 226 ILE A O 1
ATOM 1607 N N . SER A 1 227 ? 2.367 2.222 13.726 1.00 96.88 227 SER A N 1
ATOM 1608 C CA . SER A 1 227 ? 2.914 1.734 14.995 1.00 96.88 227 SER A CA 1
ATOM 1609 C C . SER A 1 227 ? 2.424 0.343 15.335 1.00 96.88 227 SER A C 1
ATOM 1611 O O . SER A 1 227 ? 1.224 0.120 15.487 1.00 96.88 227 SER A O 1
ATOM 1613 N N . GLY A 1 228 ? 3.363 -0.582 15.488 1.00 93.38 228 GLY A N 1
ATOM 1614 C CA . GLY A 1 228 ? 3.113 -1.967 15.860 1.00 93.38 228 GLY A CA 1
ATOM 1615 C C . GLY A 1 228 ? 4.415 -2.753 15.872 1.00 93.38 228 GLY A C 1
ATOM 1616 O O . GLY A 1 228 ? 5.493 -2.183 15.743 1.00 93.38 228 GLY A O 1
ATOM 1617 N N . THR A 1 229 ? 4.319 -4.059 16.050 1.00 94.12 229 THR A N 1
ATOM 1618 C CA . THR A 1 229 ? 5.468 -4.962 16.126 1.00 94.12 229 THR A CA 1
ATOM 1619 C C . THR A 1 229 ? 5.985 -5.354 14.739 1.00 94.12 229 THR A C 1
ATOM 1621 O O . THR A 1 229 ? 5.359 -5.093 13.713 1.00 94.12 229 THR A O 1
ATOM 1624 N N . ALA A 1 230 ? 7.127 -6.042 14.703 1.00 95.38 230 ALA A N 1
ATOM 1625 C CA . ALA A 1 230 ? 7.749 -6.526 13.470 1.00 95.38 230 ALA A CA 1
ATOM 1626 C C . ALA A 1 230 ? 6.925 -7.570 12.697 1.00 95.38 230 ALA A C 1
ATOM 1628 O O . ALA A 1 230 ? 7.230 -7.832 11.537 1.00 95.38 230 ALA A O 1
ATOM 1629 N N . THR A 1 231 ? 5.915 -8.175 13.325 1.00 93.81 231 THR A N 1
ATOM 1630 C CA . THR A 1 231 ? 5.051 -9.206 12.725 1.00 93.81 231 THR A CA 1
ATOM 1631 C C . THR A 1 231 ? 3.640 -8.712 12.432 1.00 93.81 231 THR A C 1
ATOM 1633 O O . THR A 1 231 ? 2.834 -9.449 11.871 1.00 93.81 231 THR A O 1
ATOM 1636 N N . ASP A 1 232 ? 3.316 -7.496 12.863 1.00 95.81 232 ASP A N 1
ATOM 1637 C CA . ASP A 1 232 ? 2.011 -6.905 12.619 1.00 95.81 232 ASP A CA 1
ATOM 1638 C C . ASP A 1 232 ? 1.861 -6.487 11.154 1.00 95.81 232 ASP A C 1
ATOM 1640 O O . ASP A 1 232 ? 2.847 -6.187 10.483 1.00 95.81 232 ASP A O 1
ATOM 1644 N N . VAL A 1 233 ? 0.617 -6.469 10.670 1.00 98.06 233 VAL A N 1
ATOM 1645 C CA . VAL A 1 233 ? 0.278 -6.193 9.269 1.00 98.06 233 VAL A CA 1
ATOM 1646 C C . VAL A 1 233 ? -0.740 -5.060 9.176 1.00 98.06 233 VAL A C 1
ATOM 1648 O O . VAL A 1 233 ? -1.721 -5.016 9.928 1.00 98.06 233 VAL A O 1
ATOM 1651 N N . TRP A 1 234 ? -0.527 -4.183 8.195 1.00 98.56 234 TRP A N 1
ATOM 1652 C CA . TRP A 1 234 ? -1.424 -3.091 7.829 1.00 98.56 234 TRP A CA 1
ATOM 1653 C C . TRP A 1 234 ? -1.871 -3.254 6.390 1.00 98.56 234 TRP A C 1
ATOM 1655 O O . TRP A 1 234 ? -1.049 -3.466 5.502 1.00 98.56 234 TRP A O 1
ATOM 1665 N N . ILE A 1 235 ? -3.174 -3.141 6.159 1.00 98.81 235 ILE A N 1
ATOM 1666 C CA . ILE A 1 235 ? -3.744 -3.140 4.813 1.00 98.81 235 ILE A CA 1
ATOM 1667 C C . ILE A 1 235 ? -4.666 -1.936 4.708 1.00 98.81 235 ILE A C 1
ATOM 1669 O O . ILE A 1 235 ? -5.655 -1.847 5.435 1.00 98.81 235 ILE A O 1
ATOM 1673 N N . PHE A 1 236 ? -4.336 -1.020 3.808 1.00 98.88 236 PHE A N 1
ATOM 1674 C CA . PHE A 1 236 ? -5.104 0.186 3.534 1.00 98.88 236 PHE A CA 1
ATOM 1675 C C . PHE A 1 236 ? -5.825 0.019 2.195 1.00 98.88 236 PHE A C 1
ATOM 1677 O O . PHE A 1 236 ? -5.174 -0.038 1.158 1.00 98.88 236 PHE A O 1
ATOM 1684 N N . GLN A 1 237 ? -7.155 -0.090 2.218 1.00 98.94 237 GLN A N 1
ATOM 1685 C CA . GLN A 1 237 ? -8.000 -0.132 1.021 1.00 98.94 237 GLN A CA 1
ATOM 1686 C C . GLN A 1 237 ? -8.515 1.273 0.706 1.00 98.94 237 GLN A C 1
ATOM 1688 O O . GLN A 1 237 ? -9.300 1.826 1.483 1.00 98.94 237 GLN A O 1
ATOM 1693 N N . ILE A 1 238 ? -8.097 1.831 -0.427 1.00 98.94 238 ILE A N 1
ATOM 1694 C CA . ILE A 1 238 ? -8.398 3.204 -0.840 1.00 98.94 238 ILE A CA 1
ATOM 1695 C C . ILE A 1 238 ? -9.115 3.147 -2.194 1.00 98.94 238 ILE A C 1
ATOM 1697 O O . ILE A 1 238 ? -8.571 2.679 -3.199 1.00 98.94 238 ILE A O 1
ATOM 1701 N N . ALA A 1 239 ? -10.381 3.566 -2.216 1.00 98.69 239 ALA A N 1
ATOM 1702 C CA . ALA A 1 239 ? -11.227 3.456 -3.407 1.00 98.69 239 ALA A CA 1
ATOM 1703 C C . ALA A 1 239 ? -10.951 4.538 -4.466 1.00 98.69 239 ALA A C 1
ATOM 1705 O O . ALA A 1 239 ? -11.367 4.375 -5.609 1.00 98.69 239 ALA A O 1
ATOM 1706 N N . GLN A 1 240 ? -10.269 5.624 -4.099 1.00 98.81 240 GLN A N 1
ATOM 1707 C CA . GLN A 1 240 ? -9.821 6.667 -5.028 1.00 98.81 240 GLN A CA 1
ATOM 1708 C C . GLN A 1 240 ? -8.299 6.832 -4.910 1.00 98.81 240 GLN A C 1
ATOM 1710 O O . GLN A 1 240 ? -7.591 5.829 -4.812 1.00 98.81 240 GLN A O 1
ATOM 1715 N N . ASP A 1 241 ? -7.805 8.069 -4.915 1.00 98.88 241 ASP A N 1
ATOM 1716 C CA . ASP A 1 241 ? -6.380 8.386 -4.940 1.00 98.88 241 ASP A CA 1
ATOM 1717 C C . ASP A 1 241 ? -5.739 8.371 -3.545 1.00 98.88 241 ASP A C 1
ATOM 1719 O O . ASP A 1 241 ? -6.382 8.668 -2.534 1.00 98.88 241 ASP A O 1
ATOM 1723 N N . LEU A 1 242 ? -4.442 8.068 -3.501 1.00 98.94 242 LEU A N 1
ATOM 1724 C CA . LEU A 1 242 ? -3.579 8.290 -2.343 1.00 98.94 242 LEU A CA 1
ATOM 1725 C C . LEU A 1 242 ? -2.674 9.493 -2.611 1.00 98.94 242 LEU A C 1
ATOM 1727 O O . LEU A 1 242 ? -1.858 9.459 -3.530 1.00 98.94 242 LEU A O 1
ATOM 1731 N N . THR A 1 243 ? -2.746 10.505 -1.751 1.00 98.94 243 THR A N 1
ATOM 1732 C CA . THR A 1 243 ? -1.860 11.671 -1.800 1.00 98.94 243 THR A CA 1
ATOM 1733 C C . THR A 1 243 ? -0.995 11.724 -0.550 1.00 98.94 243 THR A C 1
ATOM 1735 O O . THR A 1 243 ? -1.480 12.007 0.546 1.00 98.94 243 THR A O 1
ATOM 1738 N N . VAL A 1 244 ? 0.308 11.509 -0.723 1.00 98.88 244 VAL A N 1
ATOM 1739 C CA . VAL A 1 244 ? 1.330 11.816 0.281 1.00 98.88 244 VAL A CA 1
ATOM 1740 C C . VAL A 1 244 ? 1.918 13.167 -0.100 1.00 98.88 244 VAL A C 1
ATOM 1742 O O . VAL A 1 244 ? 2.697 13.262 -1.040 1.00 98.88 244 VAL A O 1
ATOM 1745 N N . ALA A 1 245 ? 1.477 14.233 0.560 1.00 98.81 245 ALA A N 1
ATOM 1746 C CA . ALA A 1 245 ? 1.800 15.600 0.168 1.00 98.81 245 ALA A CA 1
ATOM 1747 C C . ALA A 1 245 ? 3.300 15.918 0.305 1.00 98.81 245 ALA A C 1
ATOM 1749 O O . ALA A 1 245 ? 4.080 15.166 0.891 1.00 98.81 245 ALA A O 1
ATOM 1750 N N . ASN A 1 246 ? 3.697 17.086 -0.202 1.00 98.75 246 ASN A N 1
ATOM 1751 C CA . ASN A 1 246 ? 5.071 17.574 -0.104 1.00 98.75 246 ASN A CA 1
ATOM 1752 C C . ASN A 1 246 ? 5.583 17.523 1.340 1.00 98.75 246 ASN A C 1
ATOM 1754 O O . ASN A 1 246 ? 4.896 17.945 2.274 1.00 98.75 246 ASN A O 1
ATOM 1758 N N . SER A 1 247 ? 6.798 17.002 1.496 1.00 98.44 247 SER A N 1
ATOM 1759 C CA . SER A 1 247 ? 7.499 16.850 2.775 1.00 98.44 247 SER A CA 1
ATOM 1760 C C . SER A 1 247 ? 6.789 15.967 3.813 1.00 98.44 247 SER A C 1
ATOM 1762 O O . SER A 1 247 ? 7.252 15.888 4.949 1.00 98.44 247 SER A O 1
ATOM 1764 N N . ALA A 1 248 ? 5.686 15.296 3.463 1.00 98.81 248 ALA A N 1
ATOM 1765 C CA . ALA A 1 248 ? 5.003 14.384 4.368 1.00 98.81 248 ALA A CA 1
ATOM 1766 C C . ALA A 1 248 ? 5.854 13.132 4.620 1.00 98.81 248 ALA A C 1
ATOM 1768 O O . ALA A 1 248 ? 6.437 12.558 3.697 1.00 98.81 248 ALA A O 1
ATOM 1769 N N . ILE A 1 249 ? 5.910 12.694 5.878 1.00 98.81 249 ILE A N 1
ATOM 1770 C CA . ILE A 1 249 ? 6.719 11.548 6.304 1.00 98.81 249 ILE A CA 1
ATOM 1771 C C . ILE A 1 249 ? 5.816 10.489 6.929 1.00 98.81 249 ILE A C 1
ATOM 1773 O O . ILE A 1 249 ? 5.077 10.764 7.878 1.00 98.81 249 ILE A O 1
ATOM 1777 N N . ILE A 1 250 ? 5.921 9.259 6.428 1.00 98.88 250 ILE A N 1
ATOM 1778 C CA . ILE A 1 250 ? 5.361 8.076 7.079 1.00 98.88 250 ILE A CA 1
ATOM 1779 C C . ILE A 1 250 ? 6.415 7.502 8.026 1.00 98.88 250 ILE A C 1
ATOM 1781 O O . ILE A 1 250 ? 7.434 6.955 7.599 1.00 98.88 250 ILE A O 1
ATOM 1785 N N . THR A 1 251 ? 6.166 7.624 9.326 1.00 98.81 251 THR A N 1
ATOM 1786 C CA . THR A 1 251 ? 7.081 7.160 10.376 1.00 98.81 251 THR A CA 1
ATOM 1787 C C . THR A 1 251 ? 6.696 5.758 10.831 1.00 98.81 251 THR A C 1
ATOM 1789 O O . THR A 1 251 ? 5.542 5.520 11.177 1.00 98.81 251 THR A O 1
ATOM 1792 N N . LEU A 1 252 ? 7.654 4.829 10.883 1.00 98.69 252 LEU A N 1
ATOM 1793 C CA . LEU A 1 252 ? 7.447 3.508 11.486 1.00 98.69 252 LEU A CA 1
ATOM 1794 C C . LEU A 1 252 ? 7.905 3.523 12.946 1.00 98.69 252 LEU A C 1
ATOM 1796 O O . LEU A 1 252 ? 8.961 4.064 13.266 1.00 98.69 252 LEU A O 1
ATOM 1800 N N . SER A 1 253 ? 7.124 2.918 13.838 1.00 97.44 253 SER A N 1
ATOM 1801 C CA . SER A 1 253 ? 7.450 2.819 15.267 1.00 97.44 253 SER A CA 1
ATOM 1802 C C . SER A 1 253 ? 7.037 1.465 15.850 1.00 97.44 253 SER A C 1
ATOM 1804 O O . SER A 1 253 ? 6.293 0.710 15.227 1.00 97.44 253 SER A O 1
ATOM 1806 N N . GLY A 1 254 ? 7.552 1.127 17.038 1.00 91.69 254 GLY A N 1
ATOM 1807 C CA . GLY A 1 254 ? 7.231 -0.131 17.734 1.00 91.69 254 GLY A CA 1
ATOM 1808 C C . GLY A 1 254 ? 7.876 -1.395 17.145 1.00 91.69 254 GLY A C 1
ATOM 1809 O O . GLY A 1 254 ? 7.682 -2.484 17.680 1.00 91.69 254 GLY A O 1
ATOM 1810 N N . GLY A 1 255 ? 8.661 -1.252 16.072 1.00 96.00 255 GLY A N 1
ATOM 1811 C CA . GLY A 1 255 ? 9.235 -2.362 15.308 1.00 96.00 255 GLY A CA 1
ATOM 1812 C C . GLY A 1 255 ? 8.507 -2.664 13.997 1.00 96.00 255 GLY A C 1
ATOM 1813 O O . GLY A 1 255 ? 8.912 -3.597 13.311 1.00 96.00 255 GLY A O 1
ATOM 1814 N N . ALA A 1 256 ? 7.473 -1.892 13.641 1.00 98.06 256 ALA A N 1
ATOM 1815 C CA . ALA A 1 256 ? 6.767 -2.015 12.369 1.00 98.06 256 ALA A CA 1
ATOM 1816 C C . ALA A 1 256 ? 7.743 -1.989 11.182 1.00 98.06 256 ALA A C 1
ATOM 1818 O O . ALA A 1 256 ? 8.697 -1.205 11.158 1.00 98.06 256 ALA A O 1
ATOM 1819 N N . LYS A 1 257 ? 7.484 -2.836 10.184 1.00 98.31 257 LYS A N 1
ATOM 1820 C CA . LYS A 1 257 ? 8.329 -2.982 8.996 1.00 98.31 257 LYS A CA 1
ATOM 1821 C C . LYS A 1 257 ? 7.561 -2.660 7.722 1.00 98.31 257 LYS A C 1
ATOM 1823 O O . LYS A 1 257 ? 6.396 -3.027 7.595 1.00 98.31 257 LYS A O 1
ATOM 1828 N N . ALA A 1 258 ? 8.245 -2.051 6.755 1.00 98.31 258 ALA A N 1
ATOM 1829 C CA . ALA A 1 258 ? 7.672 -1.723 5.450 1.00 98.31 258 ALA A CA 1
ATOM 1830 C C . ALA A 1 258 ? 7.149 -2.962 4.698 1.00 98.31 258 ALA A C 1
ATOM 1832 O O . ALA A 1 258 ? 6.100 -2.884 4.068 1.00 98.31 258 ALA A O 1
ATOM 1833 N N . GLU A 1 259 ? 7.816 -4.116 4.823 1.00 98.25 259 GLU A N 1
ATOM 1834 C CA . GLU A 1 259 ? 7.397 -5.379 4.186 1.00 98.25 259 GLU A CA 1
ATOM 1835 C C . GLU A 1 259 ? 5.993 -5.863 4.598 1.00 98.25 259 GLU A C 1
ATOM 1837 O O . GLU A 1 259 ? 5.376 -6.628 3.863 1.00 98.25 259 GLU A O 1
ATOM 1842 N N . ASN A 1 260 ? 5.457 -5.378 5.726 1.00 98.44 260 ASN A N 1
ATOM 1843 C CA . ASN A 1 260 ? 4.142 -5.764 6.251 1.00 98.44 260 ASN A CA 1
ATOM 1844 C C . ASN A 1 260 ? 3.059 -4.683 6.088 1.00 98.44 260 ASN A C 1
ATOM 1846 O O . ASN A 1 260 ? 1.971 -4.799 6.662 1.00 98.44 260 ASN A O 1
ATOM 1850 N N . ILE A 1 261 ? 3.347 -3.612 5.347 1.00 98.88 261 ILE A N 1
ATOM 1851 C CA . ILE A 1 261 ? 2.427 -2.492 5.139 1.00 98.88 261 ILE A CA 1
ATOM 1852 C C . ILE A 1 261 ? 2.007 -2.486 3.676 1.00 98.88 261 ILE A C 1
ATOM 1854 O O . ILE A 1 261 ? 2.834 -2.261 2.799 1.00 98.88 261 ILE A O 1
ATOM 1858 N N . PHE A 1 262 ? 0.722 -2.703 3.418 1.00 98.94 262 PHE A N 1
ATOM 1859 C CA . PHE A 1 262 ? 0.165 -2.808 2.075 1.00 98.94 262 PHE A CA 1
ATOM 1860 C C . PHE A 1 262 ? -0.826 -1.678 1.827 1.00 98.94 262 PHE A C 1
ATOM 1862 O O . PHE A 1 262 ? -1.806 -1.515 2.557 1.00 98.94 262 PHE A O 1
ATOM 1869 N N . TRP A 1 263 ? -0.586 -0.923 0.766 1.00 98.94 263 TRP A N 1
ATOM 1870 C CA . TRP A 1 263 ? -1.460 0.135 0.290 1.00 98.94 263 TRP A CA 1
ATOM 1871 C C . TRP A 1 263 ? -2.113 -0.358 -0.993 1.00 98.94 263 TRP A C 1
ATOM 1873 O O . TRP A 1 263 ? -1.433 -0.512 -2.001 1.00 98.94 263 TRP A O 1
ATOM 1883 N N . GLN A 1 264 ? -3.419 -0.607 -0.972 1.00 98.88 264 GLN A N 1
ATOM 1884 C CA . GLN A 1 264 ? -4.208 -0.895 -2.165 1.00 98.88 264 GLN A CA 1
ATOM 1885 C C . GLN A 1 264 ? -4.954 0.374 -2.584 1.00 98.88 264 GLN A C 1
ATOM 1887 O O . GLN A 1 264 ? -5.786 0.877 -1.829 1.00 98.88 264 GLN A O 1
ATOM 1892 N N . ILE A 1 265 ? -4.644 0.889 -3.776 1.00 98.94 265 ILE A N 1
ATOM 1893 C CA . ILE A 1 265 ? -5.174 2.156 -4.296 1.00 98.94 265 ILE A CA 1
ATOM 1894 C C . ILE A 1 265 ? -5.870 1.906 -5.631 1.00 98.94 265 ILE A C 1
ATOM 1896 O O . ILE A 1 265 ? -5.229 1.474 -6.588 1.00 98.94 265 ILE A O 1
ATOM 1900 N N . SER A 1 266 ? -7.168 2.194 -5.707 1.00 98.81 266 SER A N 1
ATOM 1901 C CA . SER A 1 266 ? -7.961 1.998 -6.936 1.00 98.81 266 SER A CA 1
ATOM 1902 C C . SER A 1 266 ? -7.863 3.189 -7.904 1.00 98.81 266 SER A C 1
ATOM 1904 O O . SER A 1 266 ? -8.112 3.042 -9.097 1.00 98.81 266 SER A O 1
ATOM 1906 N N . GLY A 1 267 ? -7.477 4.365 -7.401 1.00 98.75 267 GLY A N 1
ATOM 1907 C CA . GLY A 1 267 ? -7.082 5.528 -8.197 1.00 98.75 267 GLY A CA 1
ATOM 1908 C C . GLY A 1 267 ? -5.572 5.590 -8.447 1.00 98.75 267 GLY A C 1
ATOM 1909 O O . GLY A 1 267 ? -4.918 4.555 -8.631 1.00 98.75 267 GLY A O 1
ATOM 1910 N N . GLN A 1 268 ? -5.015 6.801 -8.467 1.00 98.75 268 GLN A N 1
ATOM 1911 C CA . GLN A 1 268 ? -3.574 7.054 -8.573 1.00 98.75 268 GLN A CA 1
ATOM 1912 C C . GLN A 1 268 ? -2.915 7.231 -7.203 1.00 98.75 268 GLN A C 1
ATOM 1914 O O . GLN A 1 268 ? -3.561 7.559 -6.210 1.00 98.75 268 GLN A O 1
ATOM 1919 N N . THR A 1 269 ? -1.600 7.040 -7.145 1.00 98.94 269 THR A N 1
ATOM 1920 C CA .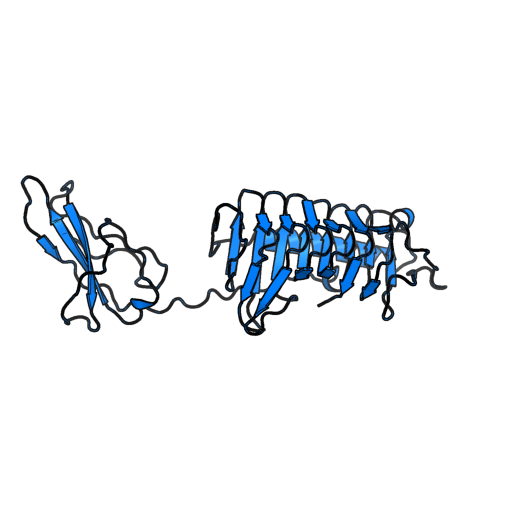 THR A 1 269 ? -0.777 7.413 -5.990 1.00 98.94 269 THR A CA 1
ATOM 1921 C C . THR A 1 269 ? 0.127 8.576 -6.366 1.00 98.94 269 THR A C 1
ATOM 1923 O O . THR A 1 269 ? 0.897 8.452 -7.313 1.00 98.94 269 THR A O 1
ATOM 1926 N N . THR A 1 270 ? 0.095 9.662 -5.597 1.00 98.94 270 THR A N 1
ATOM 1927 C CA . THR A 1 270 ? 1.032 10.784 -5.731 1.00 98.94 270 THR A CA 1
ATOM 1928 C C . THR A 1 270 ? 1.887 10.893 -4.474 1.00 98.94 270 THR A C 1
ATOM 1930 O O . THR A 1 270 ? 1.376 11.126 -3.376 1.00 98.94 270 THR A O 1
ATOM 1933 N N . LEU A 1 271 ? 3.202 10.747 -4.643 1.00 98.94 271 LEU A N 1
ATOM 1934 C CA . LEU A 1 271 ? 4.212 11.033 -3.629 1.00 98.94 271 LEU A CA 1
ATOM 1935 C C . LEU A 1 271 ? 4.829 12.397 -3.941 1.00 98.94 271 LEU A C 1
ATOM 1937 O O . LEU A 1 271 ? 5.635 12.535 -4.859 1.00 98.94 271 LEU A O 1
ATOM 1941 N N . GLY A 1 272 ? 4.416 13.413 -3.190 1.00 98.88 272 GLY A N 1
ATOM 1942 C CA . GLY A 1 272 ? 4.838 14.797 -3.362 1.00 98.88 272 GLY A CA 1
ATOM 1943 C C . GLY A 1 272 ? 6.325 15.009 -3.089 1.00 98.88 272 GLY A C 1
ATOM 1944 O O . GLY A 1 272 ? 7.006 14.161 -2.501 1.00 98.88 272 GLY A O 1
ATOM 1945 N N . THR A 1 273 ? 6.830 16.170 -3.492 1.00 98.81 273 THR A N 1
ATOM 1946 C CA . THR A 1 273 ? 8.242 16.555 -3.392 1.00 98.81 273 THR A CA 1
ATOM 1947 C C . THR A 1 273 ? 8.807 16.288 -1.999 1.00 98.81 273 THR A C 1
ATOM 1949 O O . THR A 1 273 ? 8.239 16.714 -0.990 1.00 98.81 273 THR A O 1
ATOM 1952 N N . THR A 1 274 ? 9.948 15.598 -1.930 1.00 98.62 274 THR A N 1
ATOM 1953 C CA . THR A 1 274 ? 10.661 15.230 -0.686 1.00 98.62 274 THR A CA 1
ATOM 1954 C C . THR A 1 274 ? 9.857 14.427 0.349 1.00 98.62 274 THR A C 1
ATOM 1956 O O . THR A 1 274 ? 10.286 14.296 1.497 1.00 98.62 274 THR A O 1
ATOM 1959 N N . SER A 1 275 ? 8.705 13.865 -0.028 1.00 98.88 275 SER A N 1
ATOM 1960 C CA . SER A 1 275 ? 7.944 12.973 0.850 1.00 98.88 275 SER A CA 1
ATOM 1961 C C . SER A 1 275 ? 8.687 11.658 1.121 1.00 98.88 275 SER A C 1
ATOM 1963 O O . SER A 1 275 ? 9.574 11.241 0.368 1.00 98.88 275 SER A O 1
ATOM 1965 N N . GLN A 1 276 ? 8.339 10.990 2.221 1.00 98.88 276 GLN A N 1
ATOM 1966 C CA . GLN A 1 276 ? 8.930 9.710 2.613 1.00 98.88 276 GLN A CA 1
ATOM 1967 C C . GLN A 1 276 ? 7.846 8.654 2.811 1.00 98.88 276 GLN A C 1
ATOM 1969 O O . GLN A 1 276 ? 7.153 8.629 3.831 1.00 98.88 276 GLN A O 1
ATOM 1974 N N . MET A 1 277 ? 7.730 7.761 1.833 1.00 98.81 277 MET A N 1
ATOM 1975 C CA . MET A 1 277 ? 6.753 6.680 1.791 1.00 98.81 277 MET A CA 1
ATOM 1976 C C . MET A 1 277 ? 7.341 5.371 2.332 1.00 98.81 277 MET A C 1
ATOM 1978 O O . MET A 1 277 ? 8.509 5.045 2.092 1.00 98.81 277 MET A O 1
ATOM 1982 N N . LYS A 1 278 ? 6.520 4.597 3.052 1.00 98.88 278 LYS A N 1
ATOM 1983 C CA . LYS A 1 278 ? 6.879 3.283 3.607 1.00 98.88 278 LYS A CA 1
ATOM 1984 C C . LYS A 1 278 ? 5.815 2.250 3.249 1.00 98.88 278 LYS A C 1
ATOM 1986 O O . LYS A 1 278 ? 4.637 2.463 3.526 1.00 98.88 278 LYS A O 1
ATOM 1991 N N . GLY A 1 279 ? 6.237 1.117 2.696 1.00 98.81 279 GLY A N 1
ATOM 1992 C CA . GLY A 1 279 ? 5.366 -0.026 2.418 1.00 98.81 279 GLY A CA 1
ATOM 1993 C C . GLY A 1 279 ? 5.217 -0.384 0.943 1.00 98.81 279 GLY A C 1
ATOM 1994 O O . GLY A 1 279 ? 5.854 0.186 0.062 1.00 98.81 279 GLY A O 1
ATOM 1995 N N . ILE A 1 280 ? 4.378 -1.374 0.682 1.00 98.94 280 ILE A N 1
ATOM 1996 C CA . ILE A 1 280 ? 4.111 -1.940 -0.636 1.00 98.94 280 ILE A CA 1
ATOM 1997 C C . ILE A 1 280 ? 2.909 -1.225 -1.250 1.00 98.94 280 ILE A C 1
ATOM 1999 O O . ILE A 1 280 ? 1.804 -1.308 -0.716 1.00 98.94 280 ILE A O 1
ATOM 2003 N N . ILE A 1 281 ? 3.117 -0.528 -2.363 1.00 98.94 281 ILE A N 1
ATOM 2004 C CA . ILE A 1 281 ? 2.063 0.165 -3.104 1.00 98.94 281 ILE A CA 1
ATOM 2005 C C . ILE A 1 281 ? 1.545 -0.776 -4.191 1.00 98.94 281 ILE A C 1
ATOM 2007 O O . ILE A 1 281 ? 2.293 -1.142 -5.090 1.00 98.94 281 ILE A O 1
ATOM 2011 N N . LEU A 1 282 ? 0.270 -1.147 -4.101 1.00 98.94 282 LEU A N 1
ATOM 2012 C CA . LEU A 1 282 ? -0.506 -1.880 -5.100 1.00 98.94 282 LEU A CA 1
ATOM 2013 C C . LEU A 1 282 ? -1.503 -0.896 -5.725 1.00 98.94 282 LEU A C 1
ATOM 2015 O O . LEU A 1 282 ? -2.602 -0.689 -5.203 1.00 98.94 282 LEU A O 1
ATOM 2019 N N . CYS A 1 283 ? -1.107 -0.250 -6.819 1.00 98.88 283 CYS A N 1
ATOM 2020 C CA . CYS A 1 283 ? -1.878 0.814 -7.457 1.00 98.88 283 CYS A CA 1
ATOM 2021 C C . CYS A 1 283 ? -2.512 0.331 -8.765 1.00 98.88 283 CYS A C 1
ATOM 2023 O O . CYS A 1 283 ? -1.854 -0.275 -9.610 1.00 98.88 283 CYS A O 1
ATOM 2025 N N . GLN A 1 284 ? -3.801 0.614 -8.945 1.00 98.88 284 GLN A N 1
ATOM 2026 C CA . GLN A 1 284 ? -4.529 0.262 -10.163 1.00 98.88 284 GLN A CA 1
ATOM 2027 C C . GLN A 1 284 ? -4.153 1.148 -11.354 1.00 98.88 284 GLN A C 1
ATOM 2029 O O . GLN A 1 284 ? -4.307 0.743 -12.505 1.00 98.88 284 GLN A O 1
ATOM 2034 N N . THR A 1 285 ? -3.678 2.364 -11.094 1.00 98.81 285 THR A N 1
ATOM 2035 C CA . THR A 1 285 ? -3.324 3.314 -12.147 1.00 98.81 285 THR A CA 1
ATOM 2036 C C . THR A 1 285 ? -1.874 3.784 -11.993 1.00 98.81 285 THR A C 1
ATOM 2038 O O . THR A 1 285 ? -0.972 2.947 -11.926 1.00 98.81 285 THR A O 1
ATOM 2041 N N . LEU A 1 286 ? -1.644 5.097 -12.005 1.00 98.88 286 LEU A N 1
ATOM 2042 C CA . LEU A 1 286 ? -0.338 5.736 -11.979 1.00 98.88 286 LEU A CA 1
ATOM 2043 C C . LEU A 1 286 ? 0.212 5.796 -10.550 1.00 98.88 286 LEU A C 1
ATOM 2045 O O . LEU A 1 286 ? -0.490 6.213 -9.629 1.00 98.88 286 LEU A O 1
ATOM 2049 N N . ILE A 1 287 ? 1.493 5.467 -10.390 1.00 98.94 287 ILE A N 1
ATOM 2050 C CA . ILE A 1 287 ? 2.289 5.887 -9.232 1.00 98.94 287 ILE A CA 1
ATOM 2051 C C . ILE A 1 287 ? 3.212 7.018 -9.688 1.00 98.94 287 ILE A C 1
ATOM 2053 O O . ILE A 1 287 ? 4.161 6.795 -10.436 1.00 98.94 287 ILE A O 1
ATOM 2057 N N . GLU A 1 288 ? 2.927 8.231 -9.233 1.00 98.88 288 GLU A N 1
ATOM 2058 C CA . GLU A 1 288 ? 3.712 9.430 -9.506 1.00 98.88 288 GLU A CA 1
ATOM 2059 C C . GLU A 1 288 ? 4.601 9.756 -8.305 1.00 98.88 288 GLU A C 1
ATOM 2061 O O . GLU A 1 288 ? 4.107 10.030 -7.208 1.00 98.88 288 GLU A O 1
ATOM 2066 N N . MET A 1 289 ? 5.918 9.756 -8.508 1.00 98.88 289 MET A N 1
ATOM 2067 C CA . MET A 1 289 ? 6.891 10.205 -7.518 1.00 98.88 289 MET A CA 1
ATOM 2068 C C . MET A 1 289 ? 7.511 11.526 -7.968 1.00 98.88 289 MET A C 1
ATOM 2070 O O . MET A 1 289 ? 8.278 11.584 -8.926 1.00 98.88 289 MET A O 1
ATOM 2074 N N . GLN A 1 290 ? 7.169 12.601 -7.264 1.00 98.81 290 GLN A N 1
ATOM 2075 C CA . GLN A 1 290 ? 7.679 13.941 -7.539 1.00 98.81 290 GLN A CA 1
ATOM 2076 C C . GLN A 1 290 ? 9.090 14.130 -6.970 1.00 98.81 290 GLN A C 1
ATOM 2078 O O . GLN A 1 290 ? 9.604 13.280 -6.234 1.00 98.81 290 GLN A O 1
ATOM 2083 N N . THR A 1 291 ? 9.711 15.267 -7.296 1.00 98.75 291 THR A N 1
ATOM 2084 C CA . THR A 1 291 ? 11.132 15.543 -7.068 1.00 98.75 291 THR A CA 1
ATOM 2085 C C . THR A 1 291 ? 11.612 15.139 -5.671 1.00 98.75 291 THR A C 1
ATOM 2087 O O . THR A 1 291 ? 11.146 15.654 -4.650 1.00 98.75 291 THR A O 1
ATOM 2090 N N . GLY A 1 292 ? 12.578 14.225 -5.596 1.00 98.62 292 GLY A N 1
ATOM 2091 C CA . GLY A 1 292 ? 13.243 13.885 -4.336 1.00 98.62 292 GLY A CA 1
ATOM 2092 C C . GLY A 1 292 ? 12.395 13.095 -3.336 1.00 98.62 292 GLY A C 1
ATOM 2093 O O . GLY A 1 292 ? 12.854 12.868 -2.217 1.00 98.62 292 GLY A O 1
ATOM 2094 N N . ALA A 1 293 ? 11.177 12.666 -3.692 1.00 98.88 293 ALA A N 1
ATOM 2095 C CA . ALA A 1 293 ? 10.422 11.723 -2.871 1.00 98.88 293 ALA A CA 1
ATOM 2096 C C . ALA A 1 293 ? 11.196 10.403 -2.706 1.00 98.88 293 ALA A C 1
ATOM 2098 O O . ALA A 1 293 ? 11.958 9.989 -3.589 1.00 98.88 293 ALA A O 1
ATOM 2099 N N . THR A 1 294 ? 10.993 9.730 -1.577 1.00 98.94 294 THR A N 1
ATOM 2100 C CA . THR A 1 294 ? 11.641 8.450 -1.270 1.00 98.94 294 THR A CA 1
ATOM 2101 C C . THR A 1 294 ? 10.619 7.372 -0.949 1.00 98.94 294 THR A C 1
ATOM 2103 O O . THR A 1 294 ? 9.587 7.642 -0.333 1.00 98.94 294 THR A O 1
ATOM 2106 N N . LEU A 1 295 ? 10.927 6.137 -1.338 1.00 98.94 295 LEU A N 1
ATOM 2107 C CA . LEU A 1 295 ? 10.122 4.958 -1.042 1.00 98.94 295 LEU A CA 1
ATOM 2108 C C . LEU A 1 295 ? 11.008 3.865 -0.440 1.00 98.94 295 LEU A C 1
ATOM 2110 O O . LEU A 1 295 ? 11.935 3.386 -1.086 1.00 98.94 295 LEU A O 1
ATOM 2114 N N . SER A 1 296 ? 10.705 3.445 0.790 1.00 98.81 296 SER A N 1
ATOM 2115 C CA . SER A 1 296 ? 11.205 2.175 1.340 1.00 98.81 296 SER A CA 1
ATOM 2116 C C . SER A 1 296 ? 10.078 1.155 1.266 1.00 98.81 296 SER A C 1
ATOM 2118 O O . SER A 1 296 ? 9.139 1.206 2.067 1.00 98.81 296 SER A O 1
ATOM 2120 N N . GLY A 1 297 ? 10.113 0.301 0.250 1.00 98.69 297 GLY A N 1
ATOM 2121 C CA . GLY A 1 297 ? 8.921 -0.394 -0.200 1.00 98.69 297 GLY A CA 1
ATOM 2122 C C . GLY A 1 297 ? 9.013 -0.906 -1.629 1.00 98.69 297 GLY A C 1
ATOM 2123 O O . GLY A 1 297 ? 10.098 -1.122 -2.159 1.00 98.69 297 GLY A O 1
ATOM 2124 N N . ARG A 1 298 ? 7.848 -1.090 -2.252 1.00 98.88 298 ARG A N 1
ATOM 2125 C CA . ARG A 1 298 ? 7.721 -1.470 -3.668 1.00 98.88 298 ARG A CA 1
ATOM 2126 C C . ARG A 1 298 ? 6.647 -0.622 -4.335 1.00 98.88 298 ARG A C 1
ATOM 2128 O O . ARG A 1 298 ? 5.636 -0.327 -3.699 1.00 98.88 298 ARG A O 1
ATOM 2135 N N . ALA A 1 299 ? 6.854 -0.266 -5.597 1.00 98.94 299 ALA A N 1
ATOM 2136 C CA . ALA A 1 299 ? 5.887 0.438 -6.434 1.00 98.94 299 ALA A CA 1
ATOM 2137 C C . ALA A 1 299 ? 5.348 -0.515 -7.511 1.00 98.94 299 ALA A C 1
ATOM 2139 O O . ALA A 1 299 ? 6.008 -0.761 -8.519 1.00 98.94 299 ALA A O 1
ATOM 2140 N N . LEU A 1 300 ? 4.164 -1.081 -7.279 1.00 98.94 300 LEU A N 1
ATOM 2141 C CA . LEU A 1 300 ? 3.525 -2.059 -8.159 1.00 98.94 300 LEU A CA 1
ATOM 2142 C C . LEU A 1 300 ? 2.286 -1.411 -8.800 1.00 98.94 300 LEU A C 1
ATOM 2144 O O . LEU A 1 300 ? 1.263 -1.225 -8.138 1.00 98.94 300 LEU A O 1
ATOM 2148 N N . ALA A 1 301 ? 2.399 -1.015 -10.069 1.00 98.94 301 ALA A N 1
ATOM 2149 C CA . ALA A 1 301 ? 1.399 -0.228 -10.788 1.00 98.94 301 ALA A CA 1
ATOM 2150 C C . ALA A 1 301 ? 0.792 -0.999 -11.968 1.00 98.94 301 ALA A C 1
ATOM 2152 O O . ALA A 1 301 ? 1.498 -1.471 -12.857 1.00 98.94 301 ALA A O 1
ATOM 2153 N N . GLN A 1 302 ? -0.536 -1.058 -12.051 1.00 98.88 302 GLN A N 1
ATOM 2154 C CA . GLN A 1 302 ? -1.214 -1.644 -13.213 1.00 98.88 302 GLN A CA 1
ATOM 2155 C C . GLN A 1 302 ? -1.263 -0.707 -14.432 1.00 98.88 302 GLN A C 1
ATOM 2157 O O . GLN A 1 302 ? -1.655 -1.151 -15.512 1.00 98.88 302 GLN A O 1
ATOM 2162 N N . THR A 1 303 ? -0.825 0.552 -14.312 1.00 98.88 303 THR A N 1
ATOM 2163 C CA . THR A 1 303 ? -0.440 1.373 -15.469 1.00 98.88 303 THR A CA 1
ATOM 2164 C C . THR A 1 303 ? 1.037 1.735 -15.389 1.00 98.88 303 THR A C 1
ATOM 2166 O O . THR A 1 303 ? 1.860 0.867 -15.663 1.00 98.88 303 THR A O 1
ATOM 2169 N N . ALA A 1 304 ? 1.405 2.962 -15.037 1.00 98.81 304 ALA A N 1
ATOM 2170 C CA . ALA A 1 304 ? 2.766 3.481 -15.142 1.00 98.81 304 ALA A CA 1
ATOM 2171 C C . ALA A 1 304 ? 3.350 3.888 -13.783 1.00 98.81 304 ALA A C 1
ATOM 2173 O O . ALA A 1 304 ? 2.618 4.129 -12.821 1.00 98.81 304 ALA A O 1
ATOM 2174 N N . VAL A 1 305 ? 4.677 4.001 -13.732 1.00 98.94 305 VAL A N 1
ATOM 2175 C CA . VAL A 1 305 ? 5.412 4.628 -12.625 1.00 98.94 305 VAL A CA 1
ATOM 2176 C C . VAL A 1 305 ? 6.272 5.758 -13.180 1.00 98.94 305 VAL A C 1
ATOM 2178 O O . VAL A 1 305 ? 7.028 5.546 -14.126 1.00 98.94 305 VAL A O 1
ATOM 2181 N N . THR A 1 306 ? 6.174 6.952 -12.602 1.00 98.88 306 THR A N 1
ATOM 2182 C CA . THR A 1 306 ? 6.998 8.105 -12.990 1.00 98.88 306 THR A CA 1
ATOM 2183 C C . THR A 1 306 ? 7.868 8.550 -11.822 1.00 98.88 306 THR A C 1
ATOM 2185 O O . THR A 1 306 ? 7.406 8.616 -10.683 1.00 98.88 306 THR A O 1
ATOM 2188 N N . LEU A 1 307 ? 9.142 8.825 -12.107 1.00 98.94 307 LEU A N 1
ATOM 2189 C CA . LEU A 1 307 ? 10.146 9.205 -11.120 1.00 98.94 307 LEU A CA 1
ATOM 2190 C C . LEU A 1 307 ? 10.812 10.535 -11.495 1.00 98.94 307 LEU A C 1
ATOM 2192 O O . LEU A 1 307 ? 11.258 10.728 -12.629 1.00 98.94 307 LEU A O 1
ATOM 2196 N N . ASP A 1 308 ? 10.968 11.413 -10.517 1.00 98.75 308 ASP A N 1
ATOM 2197 C CA . ASP A 1 308 ? 11.786 12.614 -10.584 1.00 98.75 308 ASP A CA 1
ATOM 2198 C C . ASP A 1 308 ? 12.760 12.666 -9.396 1.00 98.75 308 ASP A C 1
ATOM 2200 O O . ASP A 1 308 ? 12.390 12.904 -8.246 1.00 98.75 308 ASP A O 1
ATOM 2204 N N . ALA A 1 309 ? 14.038 12.411 -9.679 1.00 98.62 309 ALA A N 1
ATOM 2205 C CA . ALA A 1 309 ? 15.131 12.449 -8.709 1.00 98.62 309 ALA A CA 1
ATOM 2206 C C . ALA A 1 309 ? 14.875 11.631 -7.420 1.00 98.62 309 ALA A C 1
ATOM 2208 O O . ALA A 1 309 ? 15.186 12.077 -6.315 1.00 98.62 309 ALA A O 1
ATOM 2209 N N . ASN A 1 310 ? 14.264 10.449 -7.543 1.00 98.81 310 ASN A N 1
ATOM 2210 C CA . ASN A 1 310 ? 13.799 9.673 -6.390 1.00 98.81 310 ASN A CA 1
ATOM 2211 C C . ASN A 1 310 ? 14.806 8.636 -5.892 1.00 98.81 310 ASN A C 1
ATOM 2213 O O . ASN A 1 310 ? 15.622 8.115 -6.650 1.00 98.81 310 ASN A O 1
ATOM 2217 N N . THR A 1 311 ? 14.672 8.264 -4.616 1.00 98.81 311 THR A N 1
ATOM 2218 C CA . THR A 1 311 ? 15.283 7.041 -4.072 1.00 98.81 311 THR A CA 1
ATOM 2219 C C . THR A 1 311 ? 14.211 5.990 -3.816 1.00 98.81 311 THR A C 1
ATOM 2221 O O . THR A 1 311 ? 13.255 6.257 -3.087 1.00 98.81 311 THR A O 1
ATOM 2224 N N . VAL A 1 312 ? 14.380 4.790 -4.368 1.00 98.81 312 VAL A N 1
ATOM 2225 C CA . VAL A 1 312 ? 13.476 3.656 -4.150 1.00 98.81 312 VAL A CA 1
ATOM 2226 C C . VAL A 1 312 ? 14.283 2.449 -3.685 1.00 98.81 312 VAL A C 1
ATOM 2228 O O . VAL A 1 312 ? 15.188 1.998 -4.380 1.00 98.81 312 VAL A O 1
ATOM 2231 N N . THR A 1 313 ? 13.956 1.906 -2.519 1.00 98.31 313 THR A N 1
ATOM 2232 C CA . THR A 1 313 ? 14.691 0.789 -1.913 1.00 98.31 313 THR A CA 1
ATOM 2233 C C . THR A 1 313 ? 13.717 -0.312 -1.529 1.00 98.31 313 THR A C 1
ATOM 2235 O O . THR A 1 313 ? 12.752 -0.040 -0.809 1.00 98.31 313 THR A O 1
ATOM 2238 N N . ALA A 1 314 ? 13.979 -1.540 -1.986 1.00 91.00 314 ALA A N 1
ATOM 2239 C CA . ALA A 1 314 ? 13.226 -2.715 -1.555 1.00 91.00 314 ALA A CA 1
ATOM 2240 C C . ALA A 1 314 ? 13.260 -2.871 -0.013 1.00 91.00 314 ALA A C 1
ATOM 2242 O O . ALA A 1 314 ? 14.231 -2.426 0.606 1.00 91.00 314 ALA A O 1
ATOM 2243 N N . PRO A 1 315 ? 12.210 -3.444 0.612 1.00 86.81 315 PRO A N 1
ATOM 2244 C CA . PRO A 1 315 ? 12.170 -3.687 2.056 1.00 86.81 315 PRO A CA 1
ATOM 2245 C C . PRO A 1 315 ? 13.315 -4.555 2.582 1.00 86.81 315 PRO A C 1
ATOM 2247 O O . PRO A 1 315 ? 13.769 -5.450 1.831 1.00 86.81 315 PRO A O 1
#

pLDDT: mean 95.85, std 5.97, range [55.84, 98.94]

Secondary structure (DSSP, 8-state):
--PPBS--BTTPPEEPPPPSSTT--EEEEEEEESSTTSPPEE-TT--SSEE---GGGBT-EEEEEEEE-TT---EEEPPPBPPBBPPPP--PPPPP-GGGGGEEEEESSEEEEESS-EEESEEEE-SS-GGGEES---EE-TTSS-EE-TTEETT--EE-TTSSTTHHHHHHHHHHHHHHHHHHHHH--S-SEESGGGGB-TT-EE-SEEEEESS-EEE-TT-EEEE--TT--EEEEESS-EEE-TT-BEEEETT--GGGEEEEESS-EEE-TT-EEEEEEEESS-EEE-TT-EEEEEEEESSEEEEES-EEE--

Foldseek 3Di:
DEAWDWAQAAQTKIAADADPPHPWDWWKWKWKDLDQPGDTDTDPPPTDRMDHDHPVQANIKMKMWTQTDDPGRDIDIHRIHGRHHYDDPPFDDFQQQDLLLQAQEEAAAAEEEDDAAAEEGAYEYPPDFPVRDYPQPWDQDPQQQWTDGPRHPPPYTYAYCPGDPPRVVSNVVSLVSLVSSLCVLQVDDDWPEECPPVQEQQLEEAEATEYEYCAEHEHELSAYEDEDALSGAYRYHHNEEYEQEANHEYHYYNHHAQARYEYRHAYEYEQYALYEEGHEYSYAAEHEYDAAYEYAYHHHYHHYYYYYSYYGYYD

Mean predicted aligned error: 8.27 Å

Sequence (315 aa):
MGAIVGTAKVGYLLTAGALTPVGATATYQWKSAATVGGVYSDIVGATANKYTPVAGDTGKFIKVEATGSGFYTSAKLSAAKGAVVKATPKVRTAVNLGTAGDFVILSKAGISRTGVTSITGDIGVSPIDQTALTGFSETMDPSNQFSTSIYVVGGGKLYAADYAPPTPVKMTTAVSDMETAFSDAAGRTFPDYTELYAGDVTGQTLTPGLYKWGTGLLISAGGVTISGTATDVWIFQIAQDLTVANSAIITLSGGAKAENIFWQISGQTTLGTTSQMKGIILCQTLIEMQTGATLSGRALAQTAVTLDANTVTAP

Nearest PDB structures (foldseek):
  4nu3-assembly1_A  TM=9.879E-01  e=7.019E-27  Flavobacterium frigoris PS1
  6a8k-assembly1_A  TM=9.685E-01  e=4.533E-24  Fragilariopsis cylindrus
  7ehk-assembly1_A  TM=9.439E-01  e=9.990E-24  Flavobacterium frigoris PS1
  8x1p-assembly1_A  TM=9.502E-01  e=3.331E-22  Flavobacterium frigoris PS1
  8x1l-assembly1_A  TM=9.453E-01  e=1.877E-21  Flavobacterium frigoris PS1

Solvent-accessible surface area (backbone atoms only — not comparable to full-atom values): 15024 Å² total; per-residue (Å²): 89,37,59,63,44,68,56,56,26,36,75,32,61,31,33,64,30,61,56,73,63,80,89,64,54,62,52,34,40,33,24,40,15,78,42,88,87,49,76,66,44,76,44,86,90,39,44,54,69,51,48,60,44,46,79,90,39,50,59,20,18,38,33,42,35,36,33,28,48,84,96,43,66,57,72,41,68,34,59,68,41,62,50,16,37,71,59,75,77,72,82,49,77,71,75,63,35,66,60,30,64,65,34,26,35,37,19,28,62,18,41,38,48,42,75,75,42,43,28,38,41,25,32,38,26,29,81,36,45,55,84,38,55,35,73,51,76,69,45,74,40,96,80,41,41,39,28,36,30,90,41,31,33,97,81,21,40,38,37,24,32,73,33,35,84,69,28,34,59,56,36,52,51,19,48,52,24,41,53,48,25,34,51,51,53,62,62,62,72,84,58,76,34,69,50,58,70,77,29,46,49,48,65,38,76,46,61,66,31,37,35,37,31,88,42,42,39,39,28,41,58,71,9,32,34,40,40,33,40,68,80,46,21,35,38,39,31,27,56,23,36,37,39,36,30,52,53,10,38,54,42,69,34,76,53,37,45,37,81,34,28,39,38,26,25,58,25,39,36,40,34,23,40,51,10,36,47,64,14,33,39,32,27,55,25,41,38,40,34,32,53,47,15,34,35,40,16,28,48,38,18,61,24,26,36,40,37,24,27,25,42,38,31,48,103